Protein AF-0000000075589095 (afdb_homodimer)

Structure (mmCIF, N/CA/C/O backbone):
data_AF-0000000075589095-model_v1
#
loop_
_entity.id
_entity.type
_entity.pdbx_description
1 polymer 'Cell division protein ZapA'
#
loop_
_atom_site.group_PDB
_atom_site.id
_atom_site.type_symbol
_atom_site.label_atom_id
_atom_site.label_alt_id
_atom_site.label_comp_id
_atom_site.label_asym_id
_atom_site.label_entity_id
_atom_site.label_seq_id
_atom_site.pdbx_PDB_ins_code
_atom_site.Cartn_x
_atom_site.Cartn_y
_atom_site.Cartn_z
_atom_site.occupancy
_atom_site.B_iso_or_equiv
_atom_site.auth_seq_id
_atom_site.auth_comp_id
_atom_site.auth_asym_id
_atom_site.auth_atom_id
_atom_site.pdbx_PDB_model_num
ATOM 1 N N . MET A 1 1 ? 7 35.969 20.297 1 37.47 1 MET A N 1
ATOM 2 C CA . MET A 1 1 ? 5.742 35.344 20.719 1 37.47 1 MET A CA 1
ATOM 3 C C . MET A 1 1 ? 5.266 34.344 19.672 1 37.47 1 MET A C 1
ATOM 5 O O . MET A 1 1 ? 4.648 33.344 20.031 1 37.47 1 MET A O 1
ATOM 9 N N . ALA A 1 2 ? 4.848 34.719 18.188 1 44.47 2 ALA A N 1
ATOM 10 C CA . ALA A 1 2 ? 3.93 34.688 17.047 1 44.47 2 ALA A CA 1
ATOM 11 C C . ALA A 1 2 ? 4.176 33.469 16.172 1 44.47 2 ALA A C 1
ATOM 13 O O . ALA A 1 2 ? 3.227 32.812 15.734 1 44.47 2 ALA A O 1
ATOM 14 N N . GLU A 1 3 ? 5.098 33.406 15.125 1 43.69 3 GLU A N 1
ATOM 15 C CA . GLU A 1 3 ? 5.453 32.75 13.859 1 43.69 3 GLU A CA 1
ATOM 16 C C . GLU A 1 3 ? 5.801 31.281 14.062 1 43.69 3 GLU A C 1
ATOM 18 O O . GLU A 1 3 ? 6.98 30.922 14.125 1 43.69 3 GLU A O 1
ATOM 23 N N . GLU A 1 4 ? 5.66 30.672 15.086 1 49.88 4 GLU A N 1
ATOM 24 C CA . GLU A 1 4 ? 5.93 29.281 15.438 1 49.88 4 GLU A CA 1
ATOM 25 C C . GLU A 1 4 ? 5.68 28.359 14.258 1 49.88 4 GLU A C 1
ATOM 27 O O . GLU A 1 4 ? 4.531 28.141 13.859 1 49.88 4 GLU A O 1
ATOM 32 N N . LYS A 1 5 ? 6.301 28.406 13.07 1 54.97 5 LYS A N 1
ATOM 33 C CA . LYS A 1 5 ? 6.34 27.781 11.75 1 54.97 5 LYS A CA 1
ATOM 34 C C . LYS A 1 5 ? 5.785 26.375 11.797 1 54.97 5 LYS A C 1
ATOM 36 O O . LYS A 1 5 ? 6.367 25.484 12.43 1 54.97 5 LYS A O 1
ATOM 41 N N . ASN A 1 6 ? 4.469 26.141 11.82 1 72.56 6 ASN A N 1
ATOM 42 C CA . ASN A 1 6 ? 3.658 24.938 11.969 1 72.56 6 ASN A CA 1
ATOM 43 C C . ASN A 1 6 ? 4.23 23.781 11.172 1 72.56 6 ASN A C 1
ATOM 45 O O . ASN A 1 6 ? 4.34 23.859 9.945 1 72.56 6 ASN A O 1
ATOM 49 N N . LYS A 1 7 ? 4.977 22.984 11.844 1 88.62 7 LYS A N 1
ATOM 50 C CA . LYS A 1 7 ? 5.711 21.859 11.273 1 88.62 7 LYS A CA 1
ATOM 51 C C . LYS A 1 7 ? 4.77 20.906 10.555 1 88.62 7 LYS A C 1
ATOM 53 O O . LYS A 1 7 ? 5.199 20.125 9.695 1 88.62 7 LYS A O 1
ATOM 58 N N . THR A 1 8 ? 3.369 21.234 10.766 1 90.75 8 THR A N 1
ATOM 59 C CA . THR A 1 8 ? 2.412 20.328 10.125 1 90.75 8 THR A CA 1
ATOM 60 C C . THR A 1 8 ? 1.486 21.109 9.188 1 90.75 8 THR A C 1
ATOM 62 O O . THR A 1 8 ? 1.354 22.328 9.312 1 90.75 8 THR A O 1
ATOM 65 N N . LEU A 1 9 ? 1.048 20.547 8.164 1 93.88 9 LEU A N 1
ATOM 66 C CA . LEU A 1 9 ? 0.061 21.094 7.23 1 93.88 9 LEU A CA 1
ATOM 67 C C . LEU A 1 9 ? -1.049 20.078 6.973 1 93.88 9 LEU A C 1
ATOM 69 O O . LEU A 1 9 ? -0.8 18.859 6.953 1 93.88 9 LEU A O 1
ATOM 73 N N . ARG A 1 10 ? -2.277 20.625 6.812 1 95 10 ARG A N 1
ATOM 74 C CA . ARG A 1 10 ? -3.418 19.797 6.43 1 95 10 ARG A CA 1
ATOM 75 C C . ARG A 1 10 ? -3.557 19.734 4.914 1 95 10 ARG A C 1
ATOM 77 O O . ARG A 1 10 ? -3.604 20.766 4.238 1 95 10 ARG A O 1
ATOM 84 N N . ILE A 1 11 ? -3.51 18.531 4.406 1 96.25 11 ILE A N 1
ATOM 85 C CA . ILE A 1 11 ? -3.662 18.344 2.969 1 96.25 11 ILE A CA 1
ATOM 86 C C . ILE A 1 11 ? -4.793 17.359 2.693 1 96.25 11 ILE A C 1
ATOM 88 O O . ILE A 1 11 ? -5.223 16.625 3.594 1 96.25 11 ILE A O 1
ATOM 92 N N . THR A 1 12 ? -5.359 17.438 1.467 1 97.38 12 THR A N 1
ATOM 93 C CA . THR A 1 12 ? -6.289 16.438 0.957 1 97.38 12 THR A CA 1
ATOM 94 C C . THR A 1 12 ? -5.648 15.625 -0.163 1 97.38 12 THR A C 1
ATOM 96 O O . THR A 1 12 ? -5.258 16.172 -1.193 1 97.38 12 THR A O 1
ATOM 99 N N . LEU A 1 13 ? -5.551 14.289 0.078 1 97.62 13 LEU A N 1
ATOM 100 C CA . LEU A 1 13 ? -4.98 13.406 -0.94 1 97.62 13 LEU A CA 1
ATOM 101 C C . LEU A 1 13 ? -6.07 12.836 -1.837 1 97.62 13 LEU A C 1
ATOM 103 O O . LEU A 1 13 ? -7.098 12.367 -1.347 1 97.62 13 LEU A O 1
ATOM 107 N N . HIS A 1 14 ? -5.836 12.977 -3.15 1 96.75 14 HIS A N 1
ATOM 108 C CA . HIS A 1 14 ? -6.691 12.297 -4.109 1 96.75 14 HIS A CA 1
ATOM 109 C C . HIS A 1 14 ? -6.129 10.922 -4.477 1 96.75 14 HIS A C 1
ATOM 111 O O . HIS A 1 14 ? -5.094 10.828 -5.141 1 96.75 14 HIS A O 1
ATOM 117 N N . VAL A 1 15 ? -6.762 9.945 -3.984 1 97.19 15 VAL A N 1
ATOM 118 C CA . VAL A 1 15 ? -6.324 8.578 -4.238 1 97.19 15 VAL A CA 1
ATOM 119 C C . VAL A 1 15 ? -7.391 7.836 -5.035 1 97.19 15 VAL A C 1
ATOM 121 O O . VAL A 1 15 ? -8.367 7.336 -4.469 1 97.19 15 VAL A O 1
ATOM 124 N N . TYR A 1 16 ? -6.996 7.59 -6.375 1 94.88 16 TYR A N 1
ATOM 125 C CA . TYR A 1 16 ? -7.941 6.969 -7.297 1 94.88 16 TYR A CA 1
ATOM 126 C C . TYR A 1 16 ? -9.258 7.734 -7.32 1 94.88 16 TYR A C 1
ATOM 128 O O . TYR A 1 16 ? -9.312 8.875 -7.785 1 94.88 16 TYR A O 1
ATOM 136 N N . ASP A 1 17 ? -10.312 7.184 -6.695 1 93.5 17 ASP A N 1
ATOM 137 C CA . ASP A 1 17 ? -11.609 7.859 -6.734 1 93.5 17 ASP A CA 1
ATOM 138 C C . ASP A 1 17 ? -12.008 8.359 -5.348 1 93.5 17 ASP A C 1
ATOM 140 O O . ASP A 1 17 ? -13.18 8.625 -5.09 1 93.5 17 ASP A O 1
ATOM 144 N N . ASN A 1 18 ? -10.945 8.539 -4.465 1 94.31 18 ASN A N 1
ATOM 145 C CA . ASN A 1 18 ? -11.203 8.945 -3.088 1 94.31 18 ASN A CA 1
ATOM 146 C C . ASN A 1 18 ? -10.375 10.164 -2.703 1 94.31 18 ASN A C 1
ATOM 148 O O . ASN A 1 18 ? -9.305 10.398 -3.264 1 94.31 18 ASN A O 1
ATOM 152 N N . GLU A 1 19 ? -11.047 10.953 -1.847 1 95.75 19 GLU A N 1
ATOM 153 C CA . GLU A 1 19 ? -10.352 12.086 -1.24 1 95.75 19 GLU A CA 1
ATOM 154 C C . GLU A 1 19 ? -10.164 11.875 0.26 1 95.75 19 GLU A C 1
ATOM 156 O O . GLU A 1 19 ? -11.133 11.609 0.981 1 95.75 19 GLU A O 1
ATOM 161 N N . ILE A 1 20 ? -8.953 12.039 0.73 1 93.88 20 ILE A N 1
ATOM 162 C CA . ILE A 1 20 ? -8.609 11.727 2.113 1 93.88 20 ILE A CA 1
ATOM 163 C C . ILE A 1 20 ? -7.867 12.898 2.74 1 93.88 20 ILE A C 1
ATOM 165 O O . ILE A 1 20 ? -6.711 13.164 2.404 1 93.88 20 ILE A O 1
ATOM 169 N N . PRO A 1 21 ? -8.492 13.633 3.656 1 94.19 21 PRO A N 1
ATOM 170 C CA . PRO A 1 21 ? -7.789 14.695 4.375 1 94.19 21 PRO A CA 1
ATOM 171 C C . PRO A 1 21 ? -6.824 14.156 5.426 1 94.19 21 PRO A C 1
ATOM 173 O O . PRO A 1 21 ? -7.156 13.219 6.152 1 94.19 21 PRO A O 1
ATOM 176 N N . LEU A 1 22 ? -5.582 14.711 5.426 1 91.31 22 LEU A N 1
ATOM 177 C CA . LEU A 1 22 ? -4.625 14.281 6.441 1 91.31 22 LEU A CA 1
ATOM 178 C C . LEU A 1 22 ? -3.699 15.43 6.836 1 91.31 22 LEU A C 1
ATOM 180 O O . LEU A 1 22 ? -3.5 16.375 6.059 1 91.31 22 LEU A O 1
ATOM 184 N N . THR A 1 23 ? -3.32 15.406 8.086 1 93.56 23 THR A N 1
ATOM 185 C CA . THR A 1 23 ? -2.312 16.328 8.586 1 93.56 23 THR A CA 1
ATOM 186 C C . THR A 1 23 ? -0.92 15.711 8.508 1 93.56 23 THR A C 1
ATOM 188 O O . THR A 1 23 ? -0.707 14.594 8.984 1 93.56 23 THR A O 1
ATOM 191 N N . VAL A 1 24 ? -0.059 16.406 7.828 1 93.56 24 VAL A N 1
ATOM 192 C CA . VAL A 1 24 ? 1.282 15.859 7.656 1 93.56 24 VAL A CA 1
ATOM 193 C C . VAL A 1 24 ? 2.324 16.922 8 1 93.56 24 VAL A C 1
ATOM 195 O O . VAL A 1 24 ? 2.002 18.109 8.086 1 93.56 24 VAL A O 1
ATOM 198 N N . LEU A 1 25 ? 3.607 16.438 8.234 1 92.19 25 LEU A N 1
ATOM 199 C CA . LEU A 1 25 ? 4.719 17.375 8.305 1 92.19 25 LEU A CA 1
ATOM 200 C C . LEU A 1 25 ? 4.969 18.031 6.949 1 92.19 25 LEU A C 1
ATOM 202 O O . LEU A 1 25 ? 4.914 17.359 5.918 1 92.19 25 LEU A O 1
ATOM 206 N N . ARG A 1 26 ? 5.293 19.203 6.949 1 93.5 26 ARG A N 1
ATOM 207 C CA . ARG A 1 26 ? 5.527 19.953 5.723 1 93.5 26 ARG A CA 1
ATOM 208 C C . ARG A 1 26 ? 6.621 19.312 4.879 1 93.5 26 ARG A C 1
ATOM 210 O O . ARG A 1 26 ? 6.523 19.281 3.65 1 93.5 26 ARG A O 1
ATOM 217 N N . GLU A 1 27 ? 7.648 18.828 5.527 1 92.31 27 GLU A N 1
ATOM 218 C CA . GLU A 1 27 ? 8.797 18.25 4.832 1 92.31 27 GLU A CA 1
ATOM 219 C C . GLU A 1 27 ? 8.438 16.938 4.164 1 92.31 27 GLU A C 1
ATOM 221 O O . GLU A 1 27 ? 9.125 16.484 3.24 1 92.31 27 GLU A O 1
ATOM 226 N N . ASP A 1 28 ? 7.215 16.391 4.551 1 94.19 28 ASP A N 1
ATOM 227 C CA . ASP A 1 28 ? 6.824 15.078 4.031 1 94.19 28 ASP A CA 1
ATOM 228 C C . ASP A 1 28 ? 5.734 15.219 2.969 1 94.19 28 ASP A C 1
ATOM 230 O O . ASP A 1 28 ? 5.344 14.227 2.344 1 94.19 28 ASP A O 1
ATOM 234 N N . GLU A 1 29 ? 5.246 16.375 2.734 1 95.75 29 GLU A N 1
ATOM 235 C CA . GLU A 1 29 ? 4.109 16.594 1.845 1 95.75 29 GLU A CA 1
ATOM 236 C C . GLU A 1 29 ? 4.367 15.992 0.464 1 95.75 29 GLU A C 1
ATOM 238 O O . GLU A 1 29 ? 3.502 15.32 -0.102 1 95.75 29 GLU A O 1
ATOM 243 N N . ALA A 1 30 ? 5.578 16.25 -0.056 1 96 30 ALA A N 1
ATOM 244 C CA . ALA A 1 30 ? 5.902 15.773 -1.397 1 96 30 ALA A CA 1
ATOM 245 C C . ALA A 1 30 ? 5.82 14.25 -1.472 1 96 30 ALA A C 1
ATOM 247 O O . ALA A 1 30 ? 5.348 13.695 -2.467 1 96 30 ALA A O 1
ATOM 248 N N . LEU A 1 31 ? 6.25 13.602 -0.437 1 95.94 31 LEU A N 1
ATOM 249 C CA . LEU A 1 31 ? 6.242 12.148 -0.401 1 95.94 31 LEU A CA 1
ATOM 250 C C . LEU A 1 31 ? 4.812 11.617 -0.331 1 95.94 31 LEU A C 1
ATOM 252 O O . LEU A 1 31 ? 4.492 10.602 -0.958 1 95.94 31 LEU A O 1
ATOM 256 N N . TYR A 1 32 ? 3.949 12.281 0.349 1 96.62 32 TYR A N 1
ATOM 257 C CA . TYR A 1 32 ? 2.551 11.867 0.43 1 96.62 32 TYR A CA 1
ATOM 258 C C . TYR A 1 32 ? 1.848 12.062 -0.908 1 96.62 32 TYR A C 1
ATOM 260 O O . TYR A 1 32 ? 0.99 11.266 -1.288 1 96.62 32 TYR A O 1
ATOM 268 N N . ARG A 1 33 ? 2.174 13.109 -1.604 1 97.81 33 ARG A N 1
ATOM 269 C CA . ARG A 1 33 ? 1.582 13.344 -2.918 1 97.81 33 ARG A CA 1
ATOM 270 C C . ARG A 1 33 ? 2.066 12.32 -3.932 1 97.81 33 ARG A C 1
ATOM 272 O O . ARG A 1 33 ? 1.3 11.875 -4.789 1 97.81 33 ARG A O 1
ATOM 279 N N . GLU A 1 34 ? 3.338 11.984 -3.797 1 96.69 34 GLU A N 1
ATOM 280 C CA . GLU A 1 34 ? 3.859 10.898 -4.625 1 96.69 34 GLU A CA 1
ATOM 281 C C . GLU A 1 34 ? 3.172 9.578 -4.301 1 96.69 34 GLU A C 1
ATOM 283 O O . GLU A 1 34 ? 2.863 8.797 -5.199 1 96.69 34 GLU A O 1
ATOM 288 N N . ALA A 1 35 ? 2.977 9.367 -3.016 1 97.06 35 ALA A N 1
ATOM 289 C CA . ALA A 1 35 ? 2.262 8.172 -2.57 1 97.06 35 ALA A CA 1
ATOM 290 C C . ALA A 1 35 ? 0.874 8.094 -3.201 1 97.06 35 ALA A C 1
ATOM 292 O O . ALA A 1 35 ? 0.487 7.055 -3.742 1 97.06 35 ALA A O 1
ATOM 293 N N . ALA A 1 36 ? 0.13 9.211 -3.168 1 97.81 36 ALA A N 1
ATOM 294 C CA . ALA A 1 36 ? -1.209 9.258 -3.75 1 97.81 36 ALA A CA 1
ATOM 295 C C . ALA A 1 36 ? -1.173 8.945 -5.242 1 97.81 36 ALA A C 1
ATOM 297 O O . ALA A 1 36 ? -2.039 8.227 -5.75 1 97.81 36 ALA A O 1
ATOM 298 N N . LYS A 1 37 ? -0.178 9.469 -5.887 1 97.38 37 LYS A N 1
ATOM 299 C CA . LYS A 1 37 ? -0.011 9.211 -7.316 1 97.38 37 LYS A CA 1
ATOM 300 C C . LYS A 1 37 ? 0.252 7.73 -7.582 1 97.38 37 LYS A C 1
ATOM 302 O O . LYS A 1 37 ? -0.355 7.137 -8.477 1 97.38 37 LYS A O 1
ATOM 307 N N . VAL A 1 38 ? 1.183 7.121 -6.84 1 97.06 38 VAL A N 1
ATOM 308 C CA . VAL A 1 38 ? 1.541 5.719 -7.008 1 97.06 38 VAL A CA 1
ATOM 309 C C . VAL A 1 38 ? 0.307 4.84 -6.805 1 97.06 38 VAL A C 1
ATOM 311 O O . VAL A 1 38 ? 0.068 3.908 -7.57 1 97.06 38 VAL A O 1
ATOM 314 N N . ILE A 1 39 ? -0.473 5.125 -5.777 1 98.12 39 ILE A N 1
ATOM 315 C CA . ILE A 1 39 ? -1.679 4.355 -5.492 1 98.12 39 ILE A CA 1
ATOM 316 C C . ILE A 1 39 ? -2.648 4.465 -6.668 1 98.12 39 ILE A C 1
ATOM 318 O O . ILE A 1 39 ? -3.146 3.451 -7.164 1 98.12 39 ILE A O 1
ATOM 322 N N . THR A 1 40 ? -2.887 5.711 -7.133 1 97.81 40 THR A N 1
ATOM 323 C CA . THR A 1 40 ? -3.842 5.961 -8.203 1 97.81 40 THR A CA 1
ATOM 324 C C . THR A 1 40 ? -3.406 5.27 -9.492 1 97.81 40 THR A C 1
ATOM 326 O O . THR A 1 40 ? -4.211 4.609 -10.148 1 97.81 40 THR A O 1
ATOM 329 N N . ASP A 1 41 ? -2.125 5.391 -9.805 1 96.88 41 ASP A N 1
ATOM 330 C CA . ASP A 1 41 ? -1.599 4.746 -11 1 96.88 41 ASP A CA 1
ATOM 331 C C . ASP A 1 41 ? -1.74 3.229 -10.922 1 96.88 41 ASP A C 1
ATOM 333 O O . ASP A 1 41 ? -2.154 2.586 -11.891 1 96.88 41 ASP A O 1
ATOM 337 N N . THR A 1 42 ? -1.379 2.689 -9.781 1 96.5 42 THR A N 1
ATOM 338 C CA . THR A 1 42 ? -1.439 1.245 -9.578 1 96.5 42 THR A CA 1
ATOM 339 C C . THR A 1 42 ? -2.875 0.743 -9.688 1 96.5 42 THR A C 1
ATOM 341 O O . THR A 1 42 ? -3.143 -0.241 -10.383 1 96.5 42 THR A O 1
ATOM 344 N N . MET A 1 43 ? -3.805 1.403 -9.031 1 95.75 43 MET A N 1
ATOM 345 C CA . MET A 1 43 ? -5.211 1.007 -9.07 1 95.75 43 MET A CA 1
ATOM 346 C C . MET A 1 43 ? -5.773 1.118 -10.477 1 95.75 43 MET A C 1
ATOM 348 O O . MET A 1 43 ? -6.582 0.286 -10.898 1 95.75 43 MET A O 1
ATOM 352 N N . ASN A 1 44 ? -5.383 2.168 -11.211 1 94.12 44 ASN A N 1
ATOM 353 C CA . ASN A 1 44 ? -5.82 2.326 -12.594 1 94.12 44 ASN A CA 1
ATOM 354 C C . ASN A 1 44 ? -5.391 1.145 -13.461 1 94.12 44 ASN A C 1
ATOM 356 O O . ASN A 1 44 ? -6.164 0.659 -14.289 1 94.12 44 ASN A O 1
ATOM 360 N N . VAL A 1 45 ? -4.199 0.683 -13.266 1 91.94 45 VAL A N 1
ATOM 361 C CA . VAL A 1 45 ? -3.67 -0.447 -14.023 1 91.94 45 VAL A CA 1
ATOM 362 C C . VAL A 1 45 ? -4.52 -1.688 -13.758 1 91.94 45 VAL A C 1
ATOM 364 O O . VAL A 1 45 ? -4.949 -2.363 -14.695 1 91.94 45 VAL A O 1
ATOM 367 N N . TYR A 1 46 ? -4.77 -1.962 -12.477 1 92.56 46 TYR A N 1
ATOM 368 C CA . TYR A 1 46 ? -5.527 -3.16 -12.133 1 92.56 46 TYR A CA 1
ATOM 369 C C . TYR A 1 46 ? -6.988 -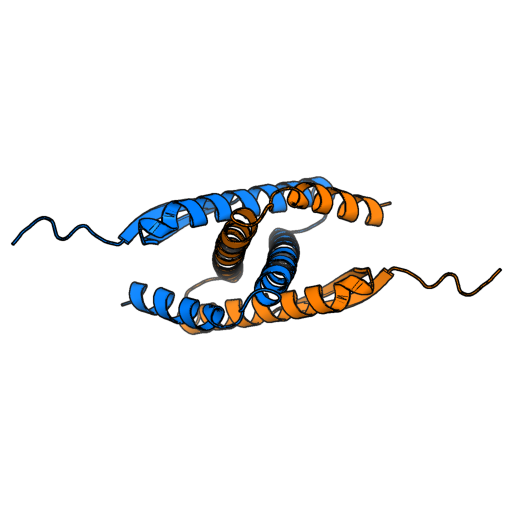3.014 -12.531 1 92.56 46 TYR A C 1
ATOM 371 O O . TYR A 1 46 ? -7.637 -3.99 -12.922 1 92.56 46 TYR A O 1
ATOM 379 N N . ALA A 1 47 ? -7.543 -1.803 -12.391 1 92.56 47 ALA A N 1
ATOM 380 C CA . ALA A 1 47 ? -8.922 -1.563 -12.812 1 92.56 47 ALA A CA 1
ATOM 381 C C . ALA A 1 47 ? -9.086 -1.825 -14.305 1 92.56 47 ALA A C 1
ATOM 383 O O . ALA A 1 47 ? -10.109 -2.369 -14.734 1 92.56 47 ALA A O 1
ATOM 384 N N . GLU A 1 48 ? -8.141 -1.406 -15.078 1 91.88 48 GLU A N 1
ATOM 385 C CA . GLU A 1 48 ? -8.18 -1.611 -16.516 1 91.88 48 GLU A CA 1
ATOM 386 C C . GLU A 1 48 ? -7.996 -3.084 -16.875 1 91.88 48 GLU A C 1
ATOM 388 O O . GLU A 1 48 ? -8.648 -3.594 -17.781 1 91.88 48 GLU A O 1
ATOM 393 N N . LYS A 1 49 ? -7.125 -3.709 -16.156 1 89 49 LYS A N 1
ATOM 394 C CA . LYS A 1 49 ? -6.809 -5.109 -16.422 1 89 49 LYS A CA 1
ATOM 395 C C . LYS A 1 49 ? -7.992 -6.016 -16.109 1 89 49 LYS A C 1
ATOM 397 O O . LYS A 1 49 ? -8.227 -7.004 -16.812 1 89 49 LYS A O 1
ATOM 402 N N . TYR A 1 50 ? -8.695 -5.656 -15.062 1 90.38 50 TYR A N 1
ATOM 403 C CA . TYR A 1 50 ? -9.758 -6.539 -14.594 1 90.38 50 TYR A CA 1
ATOM 404 C C . TYR A 1 50 ? -11.133 -5.973 -14.93 1 90.38 50 TYR A C 1
ATOM 406 O O . TYR A 1 50 ? -12.156 -6.535 -14.539 1 90.38 50 TYR A O 1
ATOM 414 N N . ARG A 1 51 ? -11.289 -4.953 -15.727 1 82.12 51 ARG A N 1
ATOM 415 C CA . ARG A 1 51 ? -12.43 -4.242 -16.297 1 82.12 51 ARG A CA 1
ATOM 416 C C . ARG A 1 51 ? -13.742 -4.715 -15.688 1 82.12 51 ARG A C 1
ATOM 418 O O . ARG A 1 51 ? -14.609 -5.246 -16.375 1 82.12 51 ARG A O 1
ATOM 425 N N . GLY A 1 52 ? -13.891 -4.539 -14.445 1 79.06 52 GLY A N 1
ATOM 426 C CA . GLY A 1 52 ? -15.18 -4.836 -13.852 1 79.06 52 GLY A CA 1
ATOM 427 C C . GLY A 1 52 ? -15.273 -6.25 -13.305 1 79.06 52 GLY A C 1
ATOM 428 O O . GLY A 1 52 ? -16.328 -6.668 -12.828 1 79.06 52 GLY A O 1
ATOM 429 N N . GLN A 1 53 ? -14.273 -7.02 -13.328 1 89.81 53 GLN A N 1
ATOM 430 C CA . GLN A 1 53 ? -14.266 -8.406 -12.883 1 89.81 53 GLN A CA 1
ATOM 431 C C . GLN A 1 53 ? -13.969 -8.508 -11.391 1 89.81 53 GLN A C 1
ATOM 433 O O . GLN A 1 53 ? -14.242 -9.531 -10.758 1 89.81 53 GLN A O 1
ATOM 438 N N . ILE A 1 54 ? -13.438 -7.398 -10.812 1 86.5 54 ILE A N 1
ATOM 439 C CA . ILE A 1 54 ? -13.117 -7.441 -9.391 1 86.5 54 ILE A CA 1
ATOM 440 C C . ILE A 1 54 ? -13.766 -6.258 -8.672 1 86.5 54 ILE A C 1
ATOM 442 O O . ILE A 1 54 ? -13.977 -5.203 -9.273 1 86.5 54 ILE A O 1
ATOM 446 N N . GLY A 1 55 ? -14.195 -6.453 -7.395 1 90.88 55 GLY A N 1
ATOM 447 C CA . GLY A 1 55 ? -14.75 -5.406 -6.555 1 90.88 55 GLY A CA 1
ATOM 448 C C . GLY A 1 55 ? -13.703 -4.465 -6 1 90.88 55 GLY A C 1
ATOM 449 O O . GLY A 1 55 ? -12.508 -4.668 -6.211 1 90.88 55 GLY A O 1
ATOM 450 N N . ARG A 1 56 ? -14.18 -3.43 -5.344 1 91.12 56 ARG A N 1
ATOM 451 C CA . ARG A 1 56 ? -13.328 -2.367 -4.824 1 91.12 56 ARG A CA 1
ATOM 452 C C . ARG A 1 56 ? -12.336 -2.91 -3.797 1 91.12 56 ARG A C 1
ATOM 454 O O . ARG A 1 56 ? -11.156 -2.572 -3.83 1 91.12 56 ARG A O 1
ATOM 461 N N . GLU A 1 57 ? -12.82 -3.752 -2.986 1 92.19 57 GLU A N 1
ATOM 462 C CA . GLU A 1 57 ? -11.969 -4.281 -1.927 1 92.19 57 GLU A CA 1
ATOM 463 C C . GLU A 1 57 ? -10.805 -5.09 -2.504 1 92.19 57 GLU A C 1
ATOM 465 O O . GLU A 1 57 ? -9.656 -4.922 -2.084 1 92.19 57 GLU A O 1
ATOM 470 N N . ARG A 1 58 ? -11.148 -5.957 -3.512 1 91.69 58 ARG A N 1
ATOM 471 C CA . ARG A 1 58 ? -10.102 -6.754 -4.145 1 91.69 58 ARG A CA 1
ATOM 472 C C . ARG A 1 58 ? -9.102 -5.867 -4.875 1 91.69 58 ARG A C 1
ATOM 474 O O . ARG A 1 58 ? -7.898 -6.137 -4.863 1 91.69 58 ARG A O 1
ATOM 481 N N . LEU A 1 59 ? -9.609 -4.848 -5.488 1 94.38 59 LEU A N 1
ATOM 482 C CA . LEU A 1 59 ? -8.75 -3.881 -6.16 1 94.38 59 LEU A CA 1
ATOM 483 C C . LEU A 1 59 ? -7.77 -3.246 -5.176 1 94.38 59 LEU A C 1
ATOM 485 O O . LEU A 1 59 ? -6.582 -3.102 -5.477 1 94.38 59 LEU A O 1
ATOM 489 N N . LEU A 1 60 ? -8.258 -2.895 -3.979 1 96.19 60 LEU A N 1
ATOM 490 C CA . LEU A 1 60 ? -7.43 -2.293 -2.938 1 96.19 60 LEU A CA 1
ATOM 491 C C . LEU A 1 60 ? -6.352 -3.266 -2.469 1 96.19 60 LEU A C 1
ATOM 493 O O . LEU A 1 60 ? -5.191 -2.879 -2.301 1 96.19 60 LEU A O 1
ATOM 497 N N . TYR A 1 61 ? -6.695 -4.547 -2.365 1 96 61 TYR A N 1
ATOM 498 C CA . TYR A 1 61 ? -5.73 -5.543 -1.919 1 96 61 TYR A CA 1
ATOM 499 C C . TYR A 1 61 ? -4.648 -5.766 -2.971 1 96 61 TYR A C 1
ATOM 501 O O . TYR A 1 61 ? -3.48 -5.965 -2.635 1 96 61 TYR A O 1
ATOM 509 N N . MET A 1 62 ? -5.066 -5.793 -4.23 1 95.12 62 MET A N 1
ATOM 510 C CA . MET A 1 62 ? -4.09 -5.98 -5.297 1 95.12 62 MET A CA 1
ATOM 511 C C . MET A 1 62 ? -3.1 -4.82 -5.336 1 95.12 62 MET A C 1
ATOM 513 O O . MET A 1 62 ? -1.894 -5.031 -5.484 1 95.12 62 MET A O 1
ATOM 517 N N . ALA A 1 63 ? -3.621 -3.604 -5.188 1 97.06 63 ALA A N 1
ATOM 518 C CA . ALA A 1 63 ? -2.75 -2.434 -5.137 1 97.06 63 ALA A CA 1
ATOM 519 C C . ALA A 1 63 ? -1.821 -2.492 -3.928 1 97.06 63 ALA A C 1
ATOM 521 O O . ALA A 1 63 ? -0.625 -2.217 -4.043 1 97.06 63 ALA A O 1
ATOM 522 N N . LEU A 1 64 ? -2.416 -2.855 -2.738 1 98.25 64 LEU A N 1
ATOM 523 C CA . LEU A 1 64 ? -1.636 -2.99 -1.514 1 98.25 64 LEU A CA 1
ATOM 524 C C . LEU A 1 64 ? -0.486 -3.973 -1.707 1 98.25 64 LEU A C 1
ATOM 526 O O . LEU A 1 64 ? 0.663 -3.662 -1.385 1 98.25 64 LEU A O 1
ATOM 530 N N . ILE A 1 65 ? -0.759 -5.109 -2.312 1 97.44 65 ILE A N 1
ATOM 531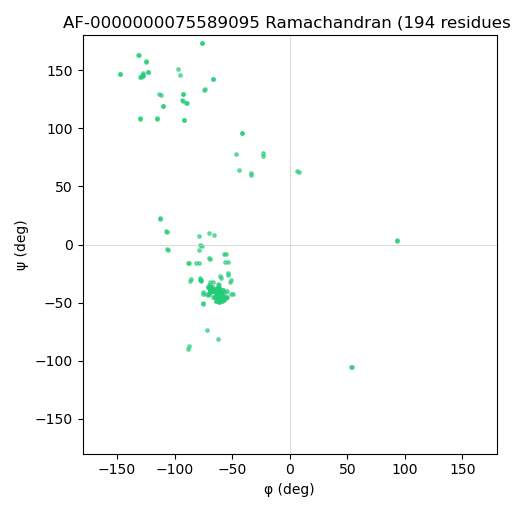 C CA . ILE A 1 65 ? 0.239 -6.16 -2.494 1 97.44 65 ILE A CA 1
ATOM 532 C C . ILE A 1 65 ? 1.337 -5.672 -3.436 1 97.44 65 ILE A C 1
ATOM 534 O O . ILE A 1 65 ? 2.525 -5.824 -3.148 1 97.44 65 ILE A O 1
ATOM 538 N N . ASN A 1 66 ? 0.931 -5.078 -4.465 1 97.25 66 ASN A N 1
ATOM 539 C CA . ASN A 1 66 ? 1.901 -4.598 -5.441 1 97.25 66 ASN A CA 1
ATOM 540 C C . ASN A 1 66 ? 2.812 -3.527 -4.848 1 97.25 66 ASN A C 1
ATOM 542 O O . ASN A 1 66 ? 4.035 -3.594 -4.996 1 97.25 66 ASN A O 1
ATOM 546 N N . ILE A 1 67 ? 2.248 -2.574 -4.152 1 97.94 67 ILE A N 1
ATOM 547 C CA . ILE A 1 67 ? 3.018 -1.461 -3.607 1 97.94 67 ILE A CA 1
ATOM 548 C C . ILE A 1 67 ? 3.912 -1.959 -2.475 1 97.94 67 ILE A C 1
ATOM 550 O O . ILE A 1 67 ? 5.07 -1.551 -2.365 1 97.94 67 ILE A O 1
ATOM 554 N N . ALA A 1 68 ? 3.396 -2.807 -1.63 1 97.94 68 ALA A N 1
ATOM 555 C CA . ALA A 1 68 ? 4.195 -3.383 -0.552 1 97.94 68 ALA A CA 1
ATOM 556 C C . ALA A 1 68 ? 5.344 -4.219 -1.107 1 97.94 68 ALA A C 1
ATOM 558 O O . ALA A 1 68 ? 6.438 -4.238 -0.535 1 97.94 68 ALA A O 1
ATOM 559 N N . PHE A 1 69 ? 5.105 -4.949 -2.215 1 97.31 69 PHE A N 1
ATOM 560 C CA . PHE A 1 69 ? 6.156 -5.703 -2.889 1 97.31 69 PHE A CA 1
ATOM 561 C C . PHE A 1 69 ? 7.27 -4.773 -3.355 1 97.31 69 PHE A C 1
ATOM 563 O O . PHE A 1 69 ? 8.453 -5.047 -3.129 1 97.31 69 PHE A O 1
ATOM 570 N N . GLN A 1 70 ? 6.895 -3.695 -3.953 1 95.75 70 GLN A N 1
ATOM 571 C CA . GLN A 1 70 ? 7.871 -2.717 -4.422 1 95.75 70 GLN A CA 1
ATOM 572 C C . GLN A 1 70 ? 8.641 -2.102 -3.258 1 95.75 70 GLN A C 1
ATOM 574 O O . GLN A 1 70 ? 9.844 -1.867 -3.357 1 95.75 70 GLN A O 1
ATOM 579 N N . TYR A 1 71 ? 7.906 -1.812 -2.186 1 95.81 71 TYR A N 1
ATOM 580 C CA . TYR A 1 71 ? 8.555 -1.297 -0.985 1 95.81 71 TYR A CA 1
ATOM 581 C C . TYR A 1 71 ? 9.594 -2.281 -0.463 1 95.81 71 TYR A C 1
ATOM 583 O O . TYR A 1 71 ? 10.727 -1.896 -0.167 1 95.81 71 TYR A O 1
ATOM 591 N N . ALA A 1 72 ? 9.227 -3.564 -0.339 1 93.75 72 ALA A N 1
ATOM 592 C CA . ALA A 1 72 ? 10.133 -4.598 0.148 1 93.75 72 ALA A CA 1
ATOM 593 C C . ALA A 1 72 ? 11.375 -4.703 -0.74 1 93.75 72 ALA A C 1
ATOM 595 O O . ALA A 1 72 ? 12.492 -4.855 -0.243 1 93.75 72 ALA A O 1
ATOM 596 N N . ARG A 1 73 ? 11.141 -4.648 -2.033 1 92.38 73 ARG A N 1
ATOM 597 C CA . ARG A 1 73 ? 12.242 -4.707 -2.996 1 92.38 73 ARG A CA 1
ATOM 598 C C . ARG A 1 73 ? 13.188 -3.529 -2.814 1 92.38 73 ARG A C 1
ATOM 600 O O . ARG A 1 73 ? 14.414 -3.707 -2.789 1 92.38 73 ARG A O 1
ATOM 607 N N . GLU A 1 74 ? 12.641 -2.281 -2.658 1 91.19 74 GLU A N 1
ATOM 608 C CA . GLU A 1 74 ? 13.445 -1.078 -2.486 1 91.19 74 GLU A CA 1
ATOM 609 C C . GLU A 1 74 ? 14.195 -1.101 -1.155 1 91.19 74 GLU A C 1
ATOM 611 O O . GLU A 1 74 ? 15.336 -0.638 -1.069 1 91.19 74 GLU A O 1
ATOM 616 N N . ALA A 1 75 ? 13.5 -1.575 -0.121 1 87.88 75 ALA A N 1
ATOM 617 C CA . ALA A 1 75 ? 14.102 -1.649 1.21 1 87.88 75 ALA A CA 1
ATOM 618 C C . ALA A 1 75 ? 15.297 -2.598 1.223 1 87.88 75 ALA A C 1
ATOM 620 O O . ALA A 1 75 ? 16.297 -2.328 1.881 1 87.88 75 ALA A O 1
ATOM 621 N N . ARG A 1 76 ? 15.227 -3.662 0.526 1 85.75 76 ARG A N 1
ATOM 622 C CA . ARG A 1 76 ? 16.312 -4.625 0.431 1 85.75 76 ARG A CA 1
ATOM 623 C C . ARG A 1 76 ? 17.5 -4.031 -0.319 1 85.75 76 ARG A C 1
ATOM 625 O O . ARG A 1 76 ? 18.656 -4.312 0.014 1 85.75 76 ARG A O 1
ATOM 632 N N . ARG A 1 77 ? 17.266 -3.33 -1.294 1 82.69 77 ARG A N 1
ATOM 633 C CA . ARG A 1 77 ? 18.312 -2.674 -2.062 1 82.69 77 ARG A CA 1
ATOM 634 C C . ARG A 1 77 ? 19.078 -1.671 -1.201 1 82.69 77 ARG A C 1
ATOM 636 O O . ARG A 1 77 ? 20.281 -1.493 -1.367 1 82.69 77 ARG A O 1
ATOM 643 N N . ASN A 1 78 ? 18.281 -1.014 -0.319 1 76.12 78 ASN A N 1
ATOM 644 C CA . ASN A 1 78 ? 18.906 -0.04 0.577 1 76.12 78 ASN A CA 1
ATOM 645 C C . ASN A 1 78 ? 19.672 -0.724 1.701 1 76.12 78 ASN A C 1
ATOM 647 O O . ASN A 1 78 ? 20.641 -0.165 2.225 1 76.12 78 ASN A O 1
ATOM 651 N N . ASP A 1 79 ? 18.969 -1.738 2.48 1 62.97 79 ASP A N 1
ATOM 652 C CA . ASP A 1 79 ? 19.672 -2.486 3.516 1 62.97 79 ASP A CA 1
ATOM 653 C C . ASP A 1 79 ? 20.984 -3.051 2.984 1 62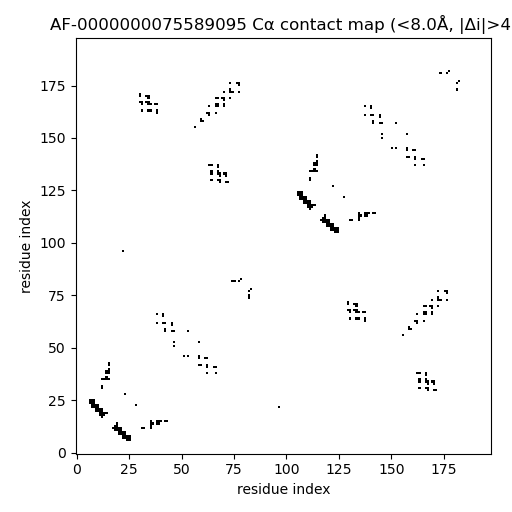.97 79 ASP A C 1
ATOM 655 O O . ASP A 1 79 ? 21.922 -3.301 3.754 1 62.97 79 ASP A O 1
ATOM 659 N N . THR A 1 80 ? 20.906 -3.537 1.852 1 53.88 80 THR A N 1
ATOM 660 C CA . THR A 1 80 ? 22.25 -3.854 1.387 1 53.88 80 THR A CA 1
ATOM 661 C C . THR A 1 80 ? 23.156 -2.629 1.479 1 53.88 80 THR A C 1
ATOM 663 O O . THR A 1 80 ? 24.375 -2.742 1.36 1 53.88 80 THR A O 1
ATOM 666 N N . GLU A 1 81 ? 22.469 -1.444 1.651 1 46.88 81 GLU A N 1
ATOM 667 C CA . GLU A 1 81 ? 23.156 -0.334 2.314 1 46.88 81 GLU A CA 1
ATOM 668 C C . GLU A 1 81 ? 22.797 -0.281 3.799 1 46.88 81 GLU A C 1
ATOM 670 O O . GLU A 1 81 ? 21.75 -0.785 4.215 1 46.88 81 GLU A O 1
ATOM 675 N N . PRO A 1 82 ? 23.5 0.188 4.992 1 38.38 82 PRO A N 1
ATOM 676 C CA . PRO A 1 82 ? 23.203 0.069 6.422 1 38.38 82 PRO A CA 1
ATOM 677 C C . PRO A 1 82 ? 21.75 0.412 6.75 1 38.38 82 PRO A C 1
ATOM 679 O O . PRO A 1 82 ? 21.328 1.549 6.543 1 38.38 82 PRO A O 1
ATOM 682 N N . PHE A 1 83 ? 20.734 -0.333 6.574 1 38.25 83 PHE A N 1
ATOM 683 C CA . PHE A 1 83 ? 19.281 -0.461 6.398 1 38.25 83 PHE A CA 1
ATOM 684 C C . PHE A 1 83 ? 18.547 0.039 7.629 1 38.25 83 PHE A C 1
ATOM 686 O O . PHE A 1 83 ? 17.531 0.74 7.512 1 38.25 83 PHE A O 1
ATOM 693 N N . HIS A 1 84 ? 18.391 -0.784 8.789 1 39.28 84 HIS A N 1
ATOM 694 C CA . HIS A 1 84 ? 17.234 -1.4 9.43 1 39.28 84 HIS A CA 1
ATOM 695 C C . HIS A 1 84 ? 16.453 -0.383 10.258 1 39.28 84 HIS A C 1
ATOM 697 O O . HIS A 1 84 ? 15.461 -0.73 10.906 1 39.28 84 HIS A O 1
ATOM 703 N N . GLU A 1 85 ? 16.734 0.746 10.469 1 34.31 85 GLU A N 1
ATOM 704 C CA . GLU A 1 85 ? 16.172 1.36 11.672 1 34.31 85 GLU A CA 1
ATOM 705 C C . GLU A 1 85 ? 14.742 1.819 11.438 1 34.31 85 GLU A C 1
ATOM 707 O O . GLU A 1 85 ? 14.086 2.312 12.359 1 34.31 85 GLU A O 1
ATOM 712 N N . ILE A 1 86 ? 14.211 1.962 10.242 1 32.84 86 ILE A N 1
ATOM 713 C CA . ILE A 1 86 ? 13.188 2.996 10.094 1 32.84 86 ILE A CA 1
ATOM 714 C C . ILE A 1 86 ? 11.82 2.43 10.469 1 32.84 86 ILE A C 1
ATOM 716 O O . ILE A 1 86 ? 10.875 3.184 10.703 1 32.84 86 ILE A O 1
ATOM 720 N N . LEU A 1 87 ? 11.453 1.243 10.312 1 37.25 87 LEU A N 1
ATOM 721 C CA . LEU A 1 87 ? 10.047 0.964 10.578 1 37.25 87 LEU A CA 1
ATOM 722 C C . LEU A 1 87 ? 9.648 1.454 11.969 1 37.25 87 LEU A C 1
ATOM 724 O O . LEU A 1 87 ? 8.477 1.717 12.227 1 37.25 87 LEU A O 1
ATOM 728 N N . ARG A 1 88 ? 10.594 1.52 12.805 1 35 88 ARG A N 1
ATOM 729 C CA . ARG A 1 88 ? 10.289 1.927 14.172 1 35 88 ARG A CA 1
ATOM 730 C C . ARG A 1 88 ? 9.719 3.342 14.211 1 35 88 ARG A C 1
ATOM 732 O O . ARG A 1 88 ? 8.836 3.645 15.008 1 35 88 ARG A O 1
ATOM 739 N N . LYS A 1 89 ? 10.227 4.129 13.328 1 36 89 LYS A N 1
ATOM 740 C CA . LYS A 1 89 ? 9.844 5.523 13.508 1 36 89 LYS A CA 1
ATOM 741 C C . LYS A 1 89 ? 8.414 5.766 13.023 1 36 89 LYS A C 1
ATOM 743 O O . LYS A 1 89 ? 7.785 6.758 13.398 1 36 89 LYS A O 1
ATOM 748 N N . LEU A 1 90 ? 8.031 5.074 12.102 1 38.69 90 LEU A N 1
ATOM 749 C CA . LEU A 1 90 ? 6.723 5.387 11.539 1 38.69 90 LEU A CA 1
ATOM 750 C C . LEU A 1 90 ? 5.648 5.352 12.625 1 38.69 90 LEU A C 1
ATOM 752 O O . LEU A 1 90 ? 4.781 6.227 12.672 1 38.69 90 LEU A O 1
ATOM 756 N N . THR A 1 91 ? 5.723 4.371 13.523 1 39.75 91 THR A N 1
ATOM 757 C CA . THR A 1 91 ? 4.758 4.297 14.617 1 39.75 91 THR A CA 1
ATOM 758 C C . THR A 1 91 ? 4.809 5.555 15.477 1 39.75 91 THR A C 1
ATOM 760 O O . THR A 1 91 ? 3.791 5.984 16.016 1 39.75 91 THR A O 1
ATOM 763 N N . SER A 1 92 ? 5.898 6.113 15.516 1 37 92 SER A N 1
ATOM 764 C CA . SER A 1 92 ? 6.02 7.258 16.422 1 37 92 SER A CA 1
ATOM 765 C C . SER A 1 92 ? 5.23 8.453 15.891 1 37 92 SER A C 1
ATOM 767 O O . SER A 1 92 ? 4.621 9.188 16.672 1 37 92 SER A O 1
ATOM 769 N N . GLU A 1 93 ? 5.344 8.664 14.664 1 35.22 93 GLU A N 1
ATOM 770 C CA . GLU A 1 93 ? 4.762 9.906 14.172 1 35.22 93 GLU A CA 1
ATOM 771 C C . GLU A 1 93 ? 3.24 9.82 14.094 1 35.22 93 GLU A C 1
ATOM 773 O O . GLU A 1 93 ? 2.541 10.797 14.352 1 35.22 93 GLU A O 1
ATOM 778 N N . VAL A 1 94 ? 2.73 8.766 13.633 1 35.72 94 VAL A N 1
ATOM 779 C CA . VAL A 1 94 ? 1.277 8.695 13.758 1 35.72 94 VAL A CA 1
ATOM 780 C C . VAL A 1 94 ? 0.866 8.977 15.203 1 35.72 94 VAL A C 1
ATOM 782 O O . VAL A 1 94 ? -0.146 9.641 15.445 1 35.72 94 VAL A O 1
ATOM 785 N N . GLU A 1 95 ? 1.666 8.602 16.047 1 36.09 95 GLU A N 1
ATOM 786 C CA . GLU A 1 95 ? 1.354 8.875 17.453 1 36.09 95 GLU A CA 1
ATOM 787 C C . GLU A 1 95 ? 1.368 10.375 17.734 1 36.09 95 GLU A C 1
ATOM 789 O O . GLU A 1 95 ? 0.551 10.875 18.516 1 36.09 95 GLU A O 1
ATOM 794 N N . ALA A 1 96 ? 2.295 11.023 17.141 1 35.47 96 ALA A N 1
ATOM 795 C CA . ALA A 1 96 ? 2.342 12.438 17.5 1 35.47 96 ALA A CA 1
ATOM 796 C C . ALA A 1 96 ? 1.126 13.18 16.953 1 35.47 96 ALA A C 1
ATOM 798 O O . ALA A 1 96 ? 0.659 14.148 17.547 1 35.47 96 ALA A O 1
ATOM 799 N N . ALA A 1 97 ? 0.648 12.781 15.875 1 34.62 97 ALA A N 1
ATOM 800 C CA . ALA A 1 97 ? -0.45 13.562 15.305 1 34.62 97 ALA A CA 1
ATOM 801 C C . ALA A 1 97 ? -1.76 13.273 16.031 1 34.62 97 ALA A C 1
ATOM 803 O O . ALA A 1 97 ? -2.693 14.078 15.992 1 34.62 97 ALA A O 1
ATOM 804 N N . LEU A 1 98 ? -1.96 12.141 16.531 1 36.34 98 LEU A N 1
ATOM 805 C CA . LEU A 1 98 ? -3.145 11.953 17.375 1 36.34 98 LEU A CA 1
ATOM 806 C C . LEU A 1 98 ? -2.939 12.562 18.75 1 36.34 98 LEU A C 1
ATOM 808 O O . LEU A 1 98 ? -3.865 12.586 19.562 1 36.34 98 LEU A O 1
ATOM 812 N N . ALA A 1 99 ? -1.791 13.086 18.906 1 37.41 99 ALA A N 1
ATOM 813 C CA . ALA A 1 99 ? -1.7 13.875 20.141 1 37.41 99 ALA A CA 1
ATOM 814 C C . ALA A 1 99 ? -2.01 15.344 19.875 1 37.41 99 ALA A C 1
ATOM 816 O O . ALA A 1 99 ? -1.753 15.852 18.781 1 37.41 99 ALA A O 1
ATOM 817 N N . MET B 1 1 ? 13.422 -33.875 -22.281 1 36.56 1 MET B N 1
ATOM 818 C CA . MET B 1 1 ? 12.008 -33.562 -22.422 1 36.56 1 MET B CA 1
ATOM 819 C C . MET B 1 1 ? 11.562 -32.625 -21.312 1 36.56 1 MET B C 1
ATOM 821 O O . MET B 1 1 ? 10.742 -31.719 -21.531 1 36.56 1 MET B O 1
ATOM 825 N N . ALA B 1 2 ? 11.508 -33 -19.797 1 43.25 2 ALA B N 1
ATOM 826 C CA . ALA B 1 2 ? 10.75 -33.094 -18.547 1 43.25 2 ALA B CA 1
ATOM 827 C C . ALA B 1 2 ? 10.852 -31.781 -17.766 1 43.25 2 ALA B C 1
ATOM 829 O O . ALA B 1 2 ? 9.852 -31.281 -17.25 1 43.25 2 ALA B O 1
ATOM 830 N N . GLU B 1 3 ? 11.852 -31.469 -16.797 1 43.47 3 GLU B N 1
ATOM 831 C CA . GLU B 1 3 ? 12.18 -30.781 -15.555 1 43.47 3 GLU B CA 1
ATOM 832 C C . GLU B 1 3 ? 12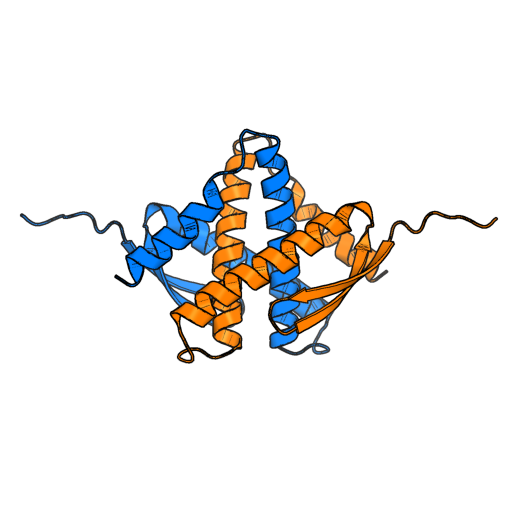.18 -29.266 -15.75 1 43.47 3 GLU B C 1
ATOM 834 O O . GLU B 1 3 ? 13.227 -28.656 -15.945 1 43.47 3 GLU B O 1
ATOM 839 N N . GLU B 1 4 ? 11.789 -28.688 -16.719 1 49 4 GLU B N 1
ATOM 840 C CA . GLU B 1 4 ? 11.688 -27.281 -17.078 1 49 4 GLU B CA 1
ATOM 841 C C . GLU B 1 4 ? 11.383 -26.422 -15.859 1 49 4 GLU B C 1
ATOM 843 O O . GLU B 1 4 ? 10.289 -26.5 -15.297 1 49 4 GLU B O 1
ATOM 848 N N . LYS B 1 5 ? 12.133 -26.266 -14.75 1 54.72 5 LYS B N 1
ATOM 849 C CA . LYS B 1 5 ? 12.203 -25.625 -13.438 1 54.72 5 LYS B CA 1
ATOM 850 C C . LYS B 1 5 ? 11.305 -24.391 -13.375 1 54.72 5 LYS B C 1
ATOM 852 O O . LYS B 1 5 ? 11.547 -23.406 -14.062 1 54.72 5 LYS B O 1
ATOM 857 N N . ASN B 1 6 ? 9.953 -24.531 -13.242 1 71.19 6 ASN B N 1
ATOM 858 C CA . ASN B 1 6 ? 8.844 -23.578 -13.273 1 71.19 6 ASN B CA 1
ATOM 859 C C . ASN B 1 6 ? 9.18 -22.297 -12.531 1 71.19 6 ASN B C 1
ATOM 861 O O . ASN B 1 6 ? 9.461 -22.328 -11.328 1 71.19 6 ASN B O 1
ATOM 865 N N . LYS B 1 7 ? 9.602 -21.344 -13.266 1 88.69 7 LYS B N 1
ATOM 866 C CA . LYS B 1 7 ? 10.062 -20.047 -12.781 1 88.69 7 LYS B CA 1
ATOM 867 C C . LYS B 1 7 ? 9 -19.359 -11.922 1 88.69 7 LYS B C 1
ATOM 869 O O . LYS B 1 7 ? 9.305 -18.5 -11.109 1 88.69 7 LYS B O 1
ATOM 874 N N . THR B 1 8 ? 7.723 -20.078 -11.969 1 90.75 8 THR B N 1
ATOM 875 C CA . THR B 1 8 ? 6.648 -19.469 -11.188 1 90.75 8 THR B CA 1
ATOM 876 C C . THR B 1 8 ? 6.098 -20.453 -10.164 1 90.75 8 THR B C 1
ATOM 878 O O . THR B 1 8 ? 6.289 -21.672 -10.289 1 90.75 8 THR B O 1
ATOM 881 N N . LEU B 1 9 ? 5.656 -20.031 -9.078 1 93.94 9 LEU B N 1
ATOM 882 C CA . LEU B 1 9 ? 4.977 -20.797 -8.039 1 93.94 9 LEU B CA 1
ATOM 883 C C . LEU B 1 9 ? 3.678 -20.125 -7.621 1 93.94 9 LEU B C 1
ATOM 885 O O . LEU B 1 9 ? 3.586 -18.891 -7.617 1 93.94 9 LEU B O 1
ATOM 889 N N . ARG B 1 10 ? 2.678 -21 -7.324 1 94.88 10 ARG B N 1
ATOM 890 C CA . ARG B 1 10 ? 1.414 -20.5 -6.781 1 94.88 10 ARG B CA 1
ATOM 891 C C . ARG B 1 10 ? 1.457 -20.438 -5.258 1 94.88 10 ARG B C 1
ATOM 893 O O . ARG B 1 10 ? 1.778 -21.438 -4.602 1 94.88 10 ARG B O 1
ATOM 900 N N . ILE B 1 11 ? 1.238 -19.266 -4.723 1 96.19 11 ILE B N 1
ATOM 901 C CA . ILE B 1 11 ? 1.227 -19.109 -3.273 1 96.19 11 ILE B CA 1
ATOM 902 C C . ILE B 1 11 ? -0.088 -18.469 -2.836 1 96.19 11 ILE B C 1
ATOM 904 O O . ILE B 1 11 ? -0.817 -17.906 -3.66 1 96.19 11 ILE B O 1
ATOM 908 N N . THR B 1 12 ? -0.446 -18.688 -1.553 1 97.31 12 THR B N 1
ATOM 909 C CA . THR B 1 12 ? -1.542 -17.969 -0.909 1 97.31 12 THR B CA 1
ATOM 910 C C . THR B 1 12 ? -1.01 -17 0.134 1 97.31 12 THR B C 1
ATOM 912 O O . THR B 1 12 ? -0.356 -17.406 1.097 1 97.31 12 THR B O 1
ATOM 915 N N . LEU B 1 13 ? -1.311 -15.68 -0.092 1 97.56 13 LEU B N 1
ATOM 916 C CA . LEU B 1 13 ? -0.875 -14.664 0.858 1 97.56 13 LEU B CA 1
ATOM 917 C C . LEU B 1 13 ? -1.955 -14.398 1.901 1 97.56 13 LEU B C 1
ATOM 919 O O . LEU B 1 13 ? -3.129 -14.234 1.56 1 97.56 13 LEU B O 1
ATOM 923 N N . HIS B 1 14 ? -1.521 -14.445 3.166 1 96.75 14 HIS B N 1
ATOM 924 C CA . HIS B 1 14 ? -2.402 -14.008 4.242 1 96.75 14 HIS B CA 1
ATOM 925 C C . HIS B 1 14 ? -2.195 -12.531 4.562 1 96.75 14 HIS B C 1
ATOM 927 O O . HIS B 1 14 ? -1.146 -12.148 5.082 1 96.75 14 HIS B O 1
ATOM 933 N N . VAL B 1 15 ? -3.129 -11.773 4.176 1 97.19 15 VAL B N 1
ATOM 934 C CA . VAL B 1 15 ? -3.059 -10.328 4.395 1 97.19 15 VAL B CA 1
ATOM 935 C C . VAL B 1 15 ? -4.176 -9.898 5.34 1 97.19 15 VAL B C 1
ATOM 937 O O . VAL B 1 15 ? -5.316 -9.703 4.914 1 97.19 15 VAL B O 1
ATOM 940 N N . TYR B 1 16 ? -3.697 -9.539 6.625 1 94.88 16 TYR B N 1
ATOM 941 C CA . TYR B 1 16 ? -4.648 -9.188 7.672 1 94.88 16 TYR B CA 1
ATOM 942 C C . TYR B 1 16 ? -5.688 -10.289 7.855 1 94.88 16 TYR B C 1
ATOM 944 O O . TYR B 1 16 ? -5.363 -11.391 8.305 1 94.88 16 TYR B O 1
ATOM 952 N N . ASP B 1 17 ? -6.934 -10.062 7.379 1 93.44 17 ASP B N 1
ATOM 953 C CA . ASP B 1 17 ? -7.973 -11.07 7.57 1 93.44 17 ASP B CA 1
ATOM 954 C C . ASP B 1 17 ? -8.391 -11.688 6.238 1 93.44 17 ASP B C 1
ATOM 956 O O . ASP B 1 17 ? -9.477 -12.258 6.125 1 93.44 17 ASP B O 1
ATOM 960 N N . ASN B 1 18 ? -7.449 -11.578 5.234 1 94.19 18 ASN B N 1
ATOM 961 C CA . ASN B 1 18 ? -7.758 -12.062 3.8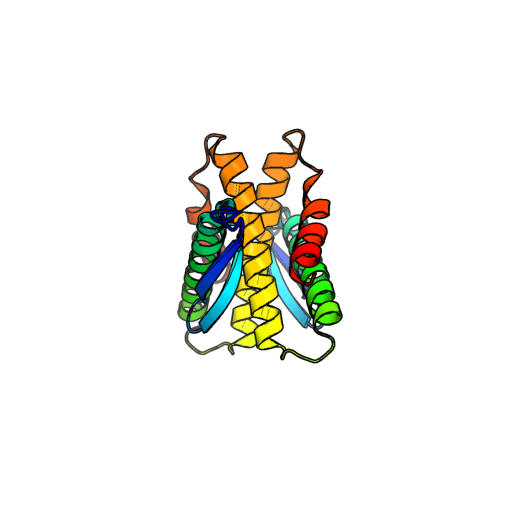91 1 94.19 18 ASN B CA 1
ATOM 962 C C . ASN B 1 18 ? -6.688 -13.023 3.381 1 94.19 18 ASN B C 1
ATOM 964 O O . ASN B 1 18 ? -5.531 -12.953 3.805 1 94.19 18 ASN B O 1
ATOM 968 N N . GLU B 1 19 ? -7.215 -13.961 2.586 1 95.62 19 GLU B N 1
ATOM 969 C CA . GLU B 1 19 ? -6.316 -14.859 1.871 1 95.62 19 GLU B CA 1
ATOM 970 C C . GLU B 1 19 ? -6.395 -14.633 0.364 1 95.62 19 GLU B C 1
ATOM 972 O O . GLU B 1 19 ? -7.48 -14.664 -0.219 1 95.62 19 GLU B O 1
ATOM 977 N N . ILE B 1 20 ? -5.246 -14.461 -0.268 1 93.62 20 ILE B N 1
ATOM 978 C CA . ILE B 1 20 ? -5.191 -14.094 -1.679 1 93.62 20 ILE B CA 1
ATOM 979 C C . ILE B 1 20 ? -4.238 -15.031 -2.418 1 93.62 20 ILE B C 1
ATOM 981 O O . ILE B 1 20 ? -3.02 -14.953 -2.236 1 93.62 20 ILE B O 1
ATOM 985 N N . PRO B 1 21 ? -4.766 -15.93 -3.258 1 94.06 21 PRO B N 1
ATOM 986 C CA . PRO B 1 21 ? -3.891 -16.766 -4.082 1 94.06 21 PRO B CA 1
ATOM 987 C C . PRO B 1 21 ? -3.252 -16 -5.234 1 94.06 21 PRO B C 1
ATOM 989 O O . PRO B 1 21 ? -3.92 -15.195 -5.895 1 94.06 21 PRO B O 1
ATOM 992 N N . LEU B 1 22 ? -1.907 -16.203 -5.406 1 91.12 22 LEU B N 1
ATOM 993 C CA . LEU B 1 22 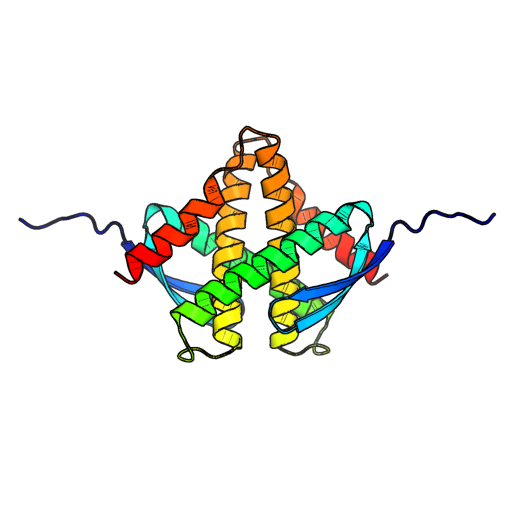? -1.246 -15.539 -6.527 1 91.12 22 LEU B CA 1
ATOM 994 C C . LEU B 1 22 ? -0.099 -16.391 -7.062 1 91.12 22 LEU B C 1
ATOM 996 O O . LEU B 1 22 ? 0.444 -17.234 -6.34 1 91.12 22 LEU B O 1
ATOM 1000 N N . THR B 1 23 ? 0.085 -16.281 -8.336 1 93.44 23 THR B N 1
ATOM 1001 C CA . THR B 1 23 ? 1.235 -16.906 -8.984 1 93.44 23 THR B CA 1
ATOM 1002 C C . THR B 1 23 ? 2.4 -15.914 -9.078 1 93.44 23 THR B C 1
ATOM 1004 O O . THR B 1 23 ? 2.234 -14.797 -9.562 1 93.44 23 THR B O 1
ATOM 1007 N N . VAL B 1 24 ? 3.51 -16.344 -8.531 1 93.44 24 VAL B N 1
ATOM 1008 C CA . VAL B 1 24 ? 4.656 -15.438 -8.523 1 93.44 24 VAL B CA 1
ATOM 1009 C C . VAL B 1 24 ? 5.898 -16.172 -9.016 1 93.44 24 VAL B C 1
ATOM 1011 O O . VAL B 1 24 ? 5.914 -17.406 -9.07 1 93.44 24 VAL B O 1
ATOM 1014 N N . LEU B 1 25 ? 6.945 -15.359 -9.406 1 92.19 25 LEU B N 1
ATOM 1015 C CA . LEU B 1 25 ? 8.258 -15.953 -9.633 1 92.19 25 LEU B CA 1
ATOM 1016 C C . LEU B 1 25 ? 8.852 -16.484 -8.336 1 92.19 25 LEU B C 1
ATOM 1018 O O . LEU B 1 25 ? 8.742 -15.836 -7.289 1 92.19 25 LEU B O 1
ATOM 1022 N N . ARG B 1 26 ? 9.484 -17.531 -8.398 1 93.44 26 ARG B N 1
ATOM 1023 C CA . ARG B 1 26 ? 10.07 -18.172 -7.227 1 93.44 26 ARG B CA 1
ATOM 1024 C C . ARG B 1 26 ? 11.047 -17.234 -6.52 1 93.44 26 ARG B C 1
ATOM 1026 O O . ARG B 1 26 ? 11.102 -17.203 -5.289 1 93.44 26 ARG B O 1
ATOM 1033 N N . GLU B 1 27 ? 11.812 -16.484 -7.281 1 92.19 27 GLU B N 1
ATOM 1034 C CA . GLU B 1 27 ? 12.836 -15.602 -6.73 1 92.19 27 GLU B CA 1
ATOM 1035 C C . GLU B 1 27 ? 12.211 -14.414 -6 1 92.19 27 GLU B C 1
ATOM 1037 O O . GLU B 1 27 ? 12.859 -13.781 -5.168 1 92.19 27 GLU B O 1
ATOM 1042 N N . ASP B 1 28 ? 10.844 -14.242 -6.207 1 94.06 28 ASP B N 1
ATOM 1043 C CA . ASP B 1 28 ? 10.18 -13.086 -5.621 1 94.06 28 ASP B CA 1
ATOM 1044 C C . ASP B 1 28 ? 9.312 -13.492 -4.43 1 94.06 28 ASP B C 1
ATOM 1046 O O . ASP B 1 28 ? 8.75 -12.641 -3.746 1 94.06 28 ASP B O 1
ATOM 1050 N N . GLU B 1 29 ? 9.203 -14.742 -4.148 1 95.62 29 GLU B N 1
ATOM 1051 C CA . GLU B 1 29 ? 8.289 -15.242 -3.123 1 95.62 29 GLU B CA 1
ATOM 1052 C C . GLU B 1 29 ? 8.555 -14.578 -1.776 1 95.62 29 GLU B C 1
ATOM 1054 O O . GLU B 1 29 ? 7.617 -14.156 -1.093 1 95.62 29 GLU B O 1
ATOM 1059 N N . ALA B 1 30 ? 9.844 -14.477 -1.414 1 95.94 30 ALA B N 1
ATOM 1060 C CA . ALA B 1 30 ? 10.195 -13.898 -0.119 1 95.94 30 ALA B CA 1
ATOM 1061 C C . ALA B 1 30 ? 9.703 -12.461 -0.01 1 95.94 30 ALA B C 1
ATOM 1063 O O . ALA B 1 30 ? 9.234 -12.039 1.049 1 95.94 30 ALA B O 1
ATOM 1064 N N . LEU B 1 31 ? 9.789 -11.734 -1.096 1 95.75 31 LEU B N 1
ATOM 1065 C CA . LEU B 1 31 ? 9.367 -10.336 -1.106 1 95.75 31 LEU B CA 1
ATOM 1066 C C . LEU B 1 31 ? 7.855 -10.219 -0.983 1 95.75 31 LEU B C 1
ATOM 1068 O O . LEU B 1 31 ? 7.352 -9.32 -0.305 1 95.75 31 LEU B O 1
ATOM 1072 N N . TYR B 1 32 ? 7.133 -11.125 -1.554 1 96.56 32 TYR B N 1
ATOM 1073 C CA . TYR B 1 32 ? 5.676 -11.117 -1.445 1 96.56 32 TYR B CA 1
ATOM 1074 C C . TYR B 1 32 ? 5.234 -11.469 -0.031 1 96.56 32 TYR B C 1
ATOM 1076 O O . TYR B 1 32 ? 4.246 -10.93 0.472 1 96.56 32 TYR B O 1
ATOM 1084 N N . ARG B 1 33 ? 5.926 -12.367 0.598 1 97.81 33 ARG B N 1
ATOM 1085 C CA . ARG B 1 33 ? 5.598 -12.734 1.972 1 97.81 33 ARG B CA 1
ATOM 1086 C C . ARG B 1 33 ? 5.91 -11.594 2.934 1 97.81 33 ARG B C 1
ATOM 1088 O O . ARG B 1 33 ? 5.168 -11.367 3.891 1 97.81 33 ARG B O 1
ATOM 1095 N N . GLU B 1 34 ? 7.008 -10.93 2.643 1 96.62 34 GLU B N 1
ATOM 1096 C CA . GLU B 1 34 ? 7.312 -9.727 3.418 1 96.62 34 GLU B CA 1
ATOM 1097 C C . GLU B 1 34 ? 6.25 -8.656 3.207 1 96.62 34 GLU B C 1
ATOM 1099 O O . GLU B 1 34 ? 5.855 -7.969 4.152 1 96.62 34 GLU B O 1
ATOM 1104 N N . ALA B 1 35 ? 5.84 -8.531 1.966 1 97 35 ALA B N 1
ATOM 1105 C CA . ALA B 1 35 ? 4.773 -7.586 1.64 1 97 35 ALA B CA 1
ATOM 1106 C C . ALA B 1 35 ? 3.512 -7.887 2.443 1 97 35 ALA B C 1
ATOM 1108 O O . ALA B 1 35 ? 2.924 -6.984 3.049 1 97 35 ALA B O 1
ATOM 1109 N N . ALA B 1 36 ? 3.113 -9.164 2.498 1 97.75 36 ALA B N 1
ATOM 1110 C CA . ALA B 1 36 ? 1.926 -9.57 3.244 1 97.75 36 ALA B CA 1
ATOM 1111 C C . ALA B 1 36 ? 2.061 -9.227 4.727 1 97.75 36 ALA B C 1
ATOM 1113 O O . ALA B 1 36 ? 1.104 -8.773 5.352 1 97.75 36 ALA B O 1
ATOM 1114 N N . LYS B 1 37 ? 3.232 -9.445 5.215 1 97.31 37 LYS B N 1
ATOM 1115 C CA . LYS B 1 37 ? 3.506 -9.125 6.617 1 97.31 37 LYS B CA 1
ATOM 1116 C C . LYS B 1 37 ? 3.381 -7.629 6.871 1 97.31 37 LYS B C 1
ATOM 1118 O O . LYS B 1 37 ? 2.754 -7.211 7.848 1 97.31 37 LYS B O 1
ATOM 1123 N N . VAL B 1 38 ? 4.004 -6.793 6.027 1 97 38 VAL B N 1
ATOM 1124 C CA . VAL B 1 38 ? 3.979 -5.344 6.168 1 97 38 VAL B CA 1
ATOM 1125 C C . VAL B 1 38 ? 2.535 -4.844 6.145 1 97 38 VAL B C 1
ATOM 1127 O O . VAL B 1 38 ? 2.148 -3.998 6.953 1 97 38 VAL B O 1
ATOM 1130 N N . ILE B 1 39 ? 1.742 -5.355 5.23 1 98.12 39 ILE B N 1
ATOM 1131 C CA . ILE B 1 39 ? 0.344 -4.953 5.117 1 98.12 39 ILE B CA 1
ATOM 1132 C C . ILE B 1 39 ? -0.397 -5.305 6.406 1 98.12 39 ILE B C 1
ATOM 1134 O O . ILE B 1 39 ? -1.086 -4.461 6.984 1 98.12 39 ILE B O 1
ATOM 1138 N N . THR B 1 40 ? -0.22 -6.555 6.871 1 97.75 40 THR B N 1
ATOM 1139 C CA . THR B 1 40 ? -0.922 -7.043 8.055 1 97.75 40 THR B CA 1
ATOM 1140 C C . THR B 1 40 ? -0.532 -6.23 9.289 1 97.75 40 THR B C 1
ATOM 1142 O O . THR B 1 40 ? -1.396 -5.812 10.055 1 97.75 40 THR B O 1
ATOM 1145 N N . ASP B 1 41 ? 0.764 -5.996 9.422 1 96.75 41 ASP B N 1
ATOM 1146 C CA . ASP B 1 41 ? 1.243 -5.211 10.555 1 96.75 41 ASP B CA 1
ATOM 1147 C C . ASP B 1 41 ? 0.678 -3.795 10.523 1 96.75 41 ASP B C 1
ATOM 1149 O O . ASP B 1 41 ? 0.231 -3.273 11.547 1 96.75 41 ASP B O 1
ATOM 1153 N N . THR B 1 42 ? 0.725 -3.193 9.359 1 96.31 42 THR B N 1
ATOM 1154 C CA . THR B 1 42 ? 0.241 -1.827 9.188 1 96.31 42 THR B CA 1
ATOM 1155 C C . THR B 1 42 ? -1.251 -1.74 9.5 1 96.31 42 THR B C 1
ATOM 1157 O O . THR B 1 42 ? -1.688 -0.855 10.234 1 96.31 42 THR B O 1
ATOM 1160 N N . MET B 1 43 ? -2.035 -2.645 8.961 1 95.69 43 MET B N 1
ATOM 1161 C CA . MET B 1 43 ? -3.479 -2.65 9.18 1 95.69 43 MET B CA 1
ATOM 1162 C C . MET B 1 43 ? -3.801 -2.889 10.656 1 95.69 43 MET B C 1
ATOM 1164 O O . MET B 1 43 ? -4.746 -2.307 11.188 1 95.69 43 MET B O 1
ATOM 1168 N N . ASN B 1 44 ? -3.041 -3.773 11.305 1 94 44 ASN B N 1
ATOM 1169 C CA . ASN B 1 44 ? -3.232 -4.02 12.734 1 94 44 ASN B CA 1
ATOM 1170 C C . ASN B 1 44 ? -3.037 -2.748 13.555 1 94 44 ASN B C 1
ATOM 1172 O O . ASN B 1 44 ? -3.801 -2.48 14.484 1 94 44 ASN B O 1
ATOM 1176 N N . VAL B 1 45 ? -2.061 -1.98 13.211 1 91.69 45 VAL B N 1
ATOM 1177 C CA . VAL B 1 45 ? -1.77 -0.734 13.906 1 91.69 45 VAL B CA 1
ATOM 1178 C C . VAL B 1 45 ? -2.957 0.219 13.781 1 91.69 45 VAL B C 1
ATOM 1180 O O . VAL B 1 45 ? -3.43 0.765 14.781 1 91.69 45 VAL B O 1
ATOM 1183 N N . TYR B 1 46 ? -3.434 0.388 12.555 1 92.5 46 TYR B N 1
ATOM 1184 C CA . TYR B 1 46 ? -4.531 1.324 12.336 1 92.5 46 TYR B CA 1
ATOM 1185 C C . TYR B 1 46 ? -5.832 0.786 12.922 1 92.5 46 TYR B C 1
ATOM 1187 O O . TYR B 1 46 ? -6.66 1.554 13.414 1 92.5 46 TYR B O 1
ATOM 1195 N N . ALA B 1 47 ? -6.035 -0.529 12.828 1 92.5 47 ALA B N 1
ATOM 1196 C CA . ALA B 1 47 ? -7.227 -1.131 13.422 1 92.5 47 ALA B CA 1
ATOM 1197 C C . ALA B 1 47 ? -7.266 -0.899 14.93 1 92.5 47 ALA B C 1
ATOM 1199 O O . ALA B 1 47 ? -8.328 -0.647 15.492 1 92.5 47 ALA B O 1
ATOM 1200 N N . GLU B 1 48 ? -6.156 -1.039 15.562 1 91.81 48 GLU B N 1
ATOM 1201 C CA . GLU B 1 48 ? -6.059 -0.824 17 1 91.81 48 GLU B CA 1
ATOM 1202 C C . GLU B 1 48 ? -6.25 0.648 17.359 1 91.81 48 GLU B C 1
ATOM 1204 O O . GLU B 1 48 ? -6.891 0.975 18.359 1 91.81 48 GLU B O 1
ATOM 1209 N N . LYS B 1 49 ? -5.684 1.475 16.531 1 88.88 49 LYS B N 1
ATOM 1210 C CA . LYS B 1 49 ? -5.73 2.912 16.781 1 88.88 49 LYS B CA 1
ATOM 1211 C C . LYS B 1 49 ? -7.152 3.449 16.641 1 88.88 49 LYS B C 1
ATOM 1213 O O . LYS B 1 49 ? -7.559 4.348 17.391 1 88.88 49 LYS B O 1
ATOM 1218 N N . TYR B 1 50 ? -7.848 2.883 15.695 1 90.12 50 TYR B N 1
ATOM 1219 C CA . TYR B 1 50 ? -9.164 3.432 15.391 1 90.12 50 TYR B CA 1
ATOM 1220 C C . TYR B 1 50 ? -10.273 2.508 15.891 1 90.12 50 TYR B C 1
ATOM 1222 O O . TYR B 1 50 ? -11.453 2.74 15.617 1 90.12 50 TYR B O 1
ATOM 1230 N N . ARG B 1 51 ? -10.047 1.518 16.688 1 82.19 51 ARG B N 1
ATOM 1231 C CA . ARG B 1 51 ? -10.859 0.522 17.391 1 82.19 51 ARG B CA 1
ATOM 1232 C C . ARG B 1 51 ? -12.32 0.613 16.969 1 82.19 51 ARG B C 1
ATOM 1234 O O . ARG B 1 51 ? -13.188 0.895 17.797 1 82.19 51 ARG B O 1
ATOM 1241 N N . GLY B 1 52 ? -12.586 0.375 15.758 1 79.25 52 GLY B N 1
ATOM 1242 C CA . GLY B 1 52 ? -13.984 0.305 15.359 1 79.25 52 GLY B CA 1
ATOM 1243 C C . GLY B 1 52 ? -14.523 1.627 14.852 1 79.25 52 GLY B C 1
ATOM 1244 O O . GLY B 1 52 ? -15.711 1.736 14.531 1 79.25 52 GLY B O 1
ATOM 1245 N N . GLN B 1 53 ? -13.781 2.633 14.742 1 89.81 53 GLN B N 1
ATOM 1246 C CA . GLN B 1 53 ? -14.211 3.961 14.32 1 89.81 53 GLN B CA 1
ATOM 1247 C C . GLN B 1 53 ? -14.141 4.105 12.805 1 89.81 53 GLN B C 1
ATOM 1249 O O . GLN B 1 53 ? -14.758 5.008 12.234 1 89.81 53 GLN B O 1
ATOM 1254 N N . ILE B 1 54 ? -13.422 3.18 12.141 1 86.5 54 ILE B N 1
ATOM 1255 C CA . ILE B 1 54 ? -13.297 3.279 10.695 1 86.5 54 ILE B CA 1
ATOM 1256 C C . ILE B 1 54 ? -13.688 1.951 10.047 1 86.5 54 ILE B C 1
ATOM 1258 O O . ILE B 1 54 ? -13.523 0.89 10.656 1 86.5 54 ILE B O 1
ATOM 1262 N N . GLY B 1 55 ? -14.32 2.006 8.836 1 91 55 GLY B N 1
ATOM 1263 C CA . GLY B 1 55 ? -14.68 0.83 8.062 1 91 55 GLY B CA 1
ATOM 1264 C C . GLY B 1 55 ? -13.492 0.202 7.355 1 91 55 GLY B C 1
ATOM 1265 O O . GLY B 1 55 ? -12.375 0.732 7.406 1 91 55 GLY B O 1
ATOM 1266 N N . ARG B 1 56 ? -13.734 -0.942 6.758 1 91.12 56 ARG B N 1
ATOM 1267 C CA . ARG B 1 56 ? -12.703 -1.741 6.109 1 91.12 56 ARG B CA 1
ATOM 1268 C C . ARG B 1 56 ? -12.047 -0.968 4.973 1 91.12 56 ARG B C 1
ATOM 1270 O O . ARG B 1 56 ? -10.82 -0.967 4.84 1 91.12 56 ARG B O 1
ATOM 1277 N N . GLU B 1 57 ? -12.844 -0.3 4.242 1 92.19 57 GLU B N 1
ATOM 1278 C CA . GLU B 1 57 ? -12.312 0.426 3.088 1 92.19 57 GLU B CA 1
ATOM 1279 C C . GLU B 1 57 ? -11.359 1.533 3.523 1 92.19 57 GLU B C 1
ATOM 1281 O O . GLU B 1 57 ? -10.281 1.69 2.949 1 92.19 57 GLU B O 1
ATOM 1286 N N . ARG B 1 58 ? -11.789 2.293 4.578 1 91.81 58 ARG B N 1
ATOM 1287 C CA . ARG B 1 58 ? -10.938 3.361 5.082 1 91.81 58 ARG B CA 1
ATOM 1288 C C . ARG B 1 58 ? -9.641 2.801 5.66 1 91.81 58 ARG B C 1
ATOM 1290 O O . ARG B 1 58 ? -8.57 3.393 5.492 1 91.81 58 ARG B O 1
ATOM 1297 N N . LEU B 1 59 ? -9.758 1.689 6.312 1 94.38 59 LEU B N 1
ATOM 1298 C CA . LEU B 1 59 ? -8.586 1.011 6.848 1 94.38 59 LEU B CA 1
ATOM 1299 C C . LEU B 1 59 ? -7.605 0.653 5.734 1 94.38 59 LEU B C 1
ATOM 1301 O O . LEU B 1 59 ? -6.398 0.851 5.875 1 94.38 59 LEU B O 1
ATOM 1305 N N . LEU B 1 60 ? -8.125 0.151 4.605 1 96.12 60 LEU B N 1
ATOM 1306 C CA . LEU B 1 60 ? -7.309 -0.219 3.455 1 96.12 60 LEU B CA 1
ATOM 1307 C C . LEU B 1 60 ? -6.609 1.004 2.867 1 96.12 60 LEU B C 1
ATOM 1309 O O . LEU B 1 60 ? -5.422 0.95 2.543 1 96.12 60 LEU B O 1
ATOM 1313 N N . TYR B 1 61 ? -7.309 2.139 2.828 1 96 61 TYR B N 1
ATOM 1314 C CA . TYR B 1 61 ? -6.723 3.355 2.275 1 96 61 TYR B CA 1
ATOM 1315 C C . TYR B 1 61 ? -5.621 3.889 3.182 1 96 61 TYR B C 1
ATOM 1317 O O . TYR B 1 61 ? -4.605 4.402 2.701 1 96 61 TYR B O 1
ATOM 1325 N N . MET B 1 62 ? -5.863 3.83 4.488 1 95.12 62 MET B N 1
ATOM 1326 C CA . MET B 1 62 ? -4.844 4.305 5.422 1 95.12 62 MET B CA 1
ATOM 1327 C C . MET B 1 62 ? -3.576 3.467 5.309 1 95.12 62 MET B C 1
ATOM 1329 O O . MET B 1 62 ? -2.469 4.008 5.293 1 95.12 62 MET B O 1
ATOM 1333 N N . ALA B 1 63 ? -3.756 2.15 5.211 1 97.06 63 ALA B N 1
ATOM 1334 C CA . ALA B 1 63 ? -2.607 1.265 5.031 1 97.06 63 ALA B CA 1
ATOM 1335 C C . ALA B 1 63 ? -1.897 1.555 3.711 1 97.06 63 ALA B C 1
ATOM 1337 O O . ALA B 1 63 ? -0.667 1.624 3.664 1 97.06 63 ALA B O 1
ATOM 1338 N N . LEU B 1 64 ? -2.719 1.711 2.611 1 98.25 64 LEU B N 1
ATOM 1339 C CA . LEU B 1 64 ? -2.172 2.033 1.298 1 98.25 64 LEU B CA 1
ATOM 1340 C C . LEU B 1 64 ? -1.322 3.299 1.357 1 98.25 64 LEU B C 1
ATOM 1342 O O . LEU B 1 64 ? -0.185 3.312 0.883 1 98.25 64 LEU B O 1
ATOM 1346 N N . ILE B 1 65 ? -1.812 4.332 2.014 1 97.44 65 ILE B N 1
ATOM 1347 C CA . ILE B 1 65 ? -1.132 5.621 2.082 1 97.44 65 ILE B CA 1
ATOM 1348 C C . ILE B 1 65 ? 0.17 5.477 2.867 1 97.44 65 ILE B C 1
ATOM 1350 O O . ILE B 1 65 ? 1.221 5.953 2.432 1 97.44 65 ILE B O 1
ATOM 1354 N N . ASN B 1 66 ? 0.08 4.816 3.932 1 97.12 66 ASN B N 1
ATOM 1355 C CA . ASN B 1 66 ? 1.264 4.645 4.766 1 97.12 66 ASN B CA 1
ATOM 1356 C C . ASN B 1 66 ? 2.352 3.857 4.043 1 97.12 66 ASN B C 1
ATOM 1358 O O . ASN B 1 66 ? 3.514 4.266 4.027 1 97.12 66 ASN B O 1
ATOM 1362 N N . ILE B 1 67 ? 1.995 2.773 3.414 1 97.94 67 ILE B N 1
ATOM 1363 C CA . ILE B 1 67 ? 2.965 1.907 2.754 1 97.94 67 ILE B CA 1
ATOM 1364 C C . ILE B 1 67 ? 3.531 2.611 1.522 1 97.94 67 ILE B C 1
ATOM 1366 O O . ILE B 1 67 ? 4.734 2.539 1.255 1 97.94 67 ILE B O 1
ATOM 1370 N N . ALA B 1 68 ? 2.686 3.27 0.765 1 98 68 ALA B N 1
ATOM 1371 C CA . ALA B 1 68 ? 3.146 4.027 -0.396 1 98 68 ALA B CA 1
ATOM 1372 C C . ALA B 1 68 ? 4.082 5.156 0.023 1 98 68 ALA B C 1
ATOM 1374 O O . ALA B 1 68 ? 5.043 5.469 -0.686 1 98 68 ALA B O 1
ATOM 1375 N N . PHE B 1 69 ? 3.801 5.809 1.166 1 97.31 69 PHE B N 1
ATOM 1376 C CA . PHE B 1 69 ? 4.68 6.832 1.714 1 97.31 69 PHE B CA 1
ATOM 1377 C C . PHE B 1 69 ? 6.059 6.262 2.016 1 97.31 69 PHE B C 1
ATOM 1379 O O . PHE B 1 69 ? 7.078 6.848 1.645 1 97.31 69 PHE B O 1
ATOM 1386 N N . GLN B 1 70 ? 6.078 5.141 2.625 1 95.69 70 GLN B N 1
ATOM 1387 C CA . GLN B 1 70 ? 7.336 4.477 2.949 1 95.69 70 GLN B CA 1
ATOM 1388 C C . GLN B 1 70 ? 8.086 4.078 1.682 1 95.69 70 GLN B C 1
ATOM 1390 O O . GLN B 1 70 ? 9.312 4.188 1.62 1 95.69 70 GLN B O 1
ATOM 1395 N N . TYR B 1 71 ? 7.336 3.57 0.712 1 95.88 71 TYR B N 1
ATOM 1396 C CA . TYR B 1 71 ? 7.938 3.232 -0.571 1 95.88 71 TYR B CA 1
ATOM 1397 C C . TYR B 1 71 ? 8.586 4.457 -1.208 1 95.88 71 TYR B C 1
ATOM 1399 O O . TYR B 1 71 ? 9.734 4.395 -1.659 1 95.88 71 TYR B O 1
ATOM 1407 N N . ALA B 1 72 ? 7.863 5.59 -1.257 1 93.94 72 ALA B N 1
ATOM 1408 C CA . ALA B 1 72 ? 8.383 6.824 -1.839 1 93.94 72 ALA B CA 1
ATOM 1409 C C . ALA B 1 72 ? 9.641 7.285 -1.117 1 93.94 72 ALA B C 1
ATOM 1411 O O . ALA B 1 72 ? 10.602 7.734 -1.753 1 93.94 72 ALA B O 1
ATOM 1412 N N . ARG B 1 73 ? 9.609 7.188 0.19 1 92.5 73 ARG B N 1
ATOM 1413 C CA . ARG B 1 73 ? 10.758 7.566 1.002 1 92.5 73 ARG B CA 1
ATOM 1414 C C . ARG B 1 73 ? 11.969 6.695 0.68 1 92.5 73 ARG B C 1
ATOM 1416 O O . ARG B 1 73 ? 13.078 7.203 0.498 1 92.5 73 ARG B O 1
ATOM 1423 N N . GLU B 1 74 ? 11.766 5.344 0.579 1 91.19 74 GLU B N 1
ATOM 1424 C CA . GLU B 1 74 ? 12.844 4.406 0.281 1 91.19 74 GLU B CA 1
ATOM 1425 C C . GLU B 1 74 ? 13.375 4.609 -1.133 1 91.19 74 GLU B C 1
ATOM 1427 O O . GLU B 1 74 ? 14.578 4.484 -1.371 1 91.19 74 GLU B O 1
ATOM 1432 N N . ALA B 1 75 ? 12.469 4.855 -2.064 1 88.19 75 ALA B N 1
ATOM 1433 C CA . ALA B 1 75 ? 12.844 5.07 -3.459 1 88.19 75 ALA B CA 1
ATOM 1434 C C . ALA B 1 75 ? 13.719 6.312 -3.607 1 88.19 75 ALA B C 1
ATOM 1436 O O . ALA B 1 75 ? 14.664 6.324 -4.395 1 88.19 75 ALA B O 1
ATOM 1437 N N . ARG B 1 76 ? 13.438 7.328 -2.895 1 86.06 76 ARG B N 1
ATOM 1438 C CA . ARG B 1 76 ? 14.219 8.562 -2.922 1 86.06 76 ARG B CA 1
ATOM 1439 C C . ARG B 1 76 ? 15.609 8.336 -2.346 1 86.06 76 ARG B C 1
ATOM 1441 O O . ARG B 1 76 ? 16.594 8.914 -2.826 1 86.06 76 ARG B O 1
ATOM 1448 N N . ARG B 1 77 ? 15.711 7.613 -1.362 1 83.06 77 ARG B N 1
ATOM 1449 C CA . ARG B 1 77 ? 17 7.289 -0.749 1 83.06 77 ARG B CA 1
ATOM 1450 C C . ARG B 1 77 ? 17.891 6.527 -1.719 1 83.06 77 ARG B C 1
ATOM 1452 O O . ARG B 1 77 ? 19.109 6.703 -1.72 1 83.06 77 ARG B O 1
ATOM 1459 N N . ASN B 1 78 ? 17.219 5.664 -2.502 1 76.75 78 ASN B N 1
ATOM 1460 C CA . ASN B 1 78 ? 17.969 4.883 -3.484 1 76.75 78 ASN B CA 1
ATOM 1461 C C . ASN B 1 78 ? 18.375 5.734 -4.688 1 76.75 78 ASN B C 1
ATOM 1463 O O . ASN B 1 78 ? 19.375 5.457 -5.336 1 76.75 78 ASN B O 1
ATOM 1467 N N . ASP B 1 79 ? 17.344 6.52 -5.328 1 63.66 79 ASP B N 1
ATOM 1468 C CA . ASP B 1 79 ? 17.688 7.414 -6.434 1 63.66 79 ASP B CA 1
ATOM 1469 C 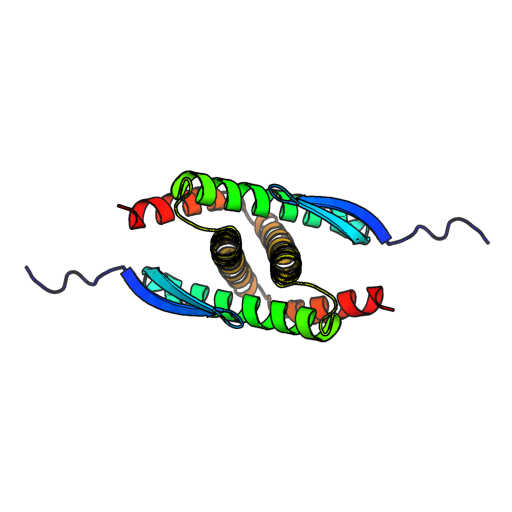C . ASP B 1 79 ? 18.844 8.328 -6.07 1 63.66 79 ASP B C 1
ATOM 1471 O O . ASP B 1 79 ? 19.578 8.781 -6.949 1 63.66 79 ASP B O 1
ATOM 1475 N N . THR B 1 80 ? 18.797 8.812 -4.957 1 54.66 80 THR B N 1
ATOM 1476 C CA . THR B 1 80 ? 20.016 9.531 -4.641 1 54.66 80 THR B CA 1
ATOM 1477 C C . THR B 1 80 ? 21.234 8.617 -4.785 1 54.66 80 THR B C 1
ATOM 1479 O O . THR B 1 80 ? 22.375 9.086 -4.797 1 54.66 80 THR B O 1
ATOM 1482 N N . GLU B 1 81 ? 20.891 7.285 -4.848 1 47.59 81 GLU B N 1
ATOM 1483 C CA . GLU B 1 81 ? 21.844 6.391 -5.508 1 47.59 81 GLU B CA 1
ATOM 1484 C C . GLU B 1 81 ? 21.469 6.176 -6.973 1 47.59 81 GLU B C 1
ATOM 1486 O O . GLU B 1 81 ? 20.297 6.328 -7.348 1 47.59 81 GLU B O 1
ATOM 1491 N N . PRO B 1 82 ? 22.219 5.977 -8.18 1 39.59 82 PRO B N 1
ATOM 1492 C CA . PRO B 1 82 ? 21.828 5.918 -9.586 1 39.59 82 PRO B CA 1
ATOM 1493 C C . PRO B 1 82 ? 20.578 5.074 -9.812 1 39.59 82 PRO B C 1
ATOM 1495 O O . PRO B 1 82 ? 20.609 3.854 -9.656 1 39.59 82 PRO B O 1
ATOM 1498 N N . PHE B 1 83 ? 19.438 5.344 -9.367 1 38.19 83 PHE B N 1
ATOM 1499 C CA . PHE B 1 83 ? 18.156 4.746 -9.016 1 38.19 83 PHE B CA 1
ATOM 1500 C C . PHE B 1 83 ? 17.391 4.336 -10.266 1 38.19 83 PHE B C 1
ATOM 1502 O O . PHE B 1 83 ? 16.766 3.277 -10.297 1 38.19 83 PHE B O 1
ATOM 1509 N N . HIS B 1 84 ? 16.766 5.227 -11.148 1 39.91 84 HIS B N 1
ATOM 1510 C CA . HIS B 1 84 ? 15.359 5.473 -11.445 1 39.91 84 HIS B CA 1
ATOM 1511 C C . HIS B 1 84 ? 14.805 4.406 -12.383 1 39.91 84 HIS B C 1
ATOM 1513 O O . HIS B 1 84 ? 13.664 4.516 -12.844 1 39.91 84 HIS B O 1
ATOM 1519 N N . GLU B 1 85 ? 15.344 3.4 -12.75 1 34.12 85 GLU B N 1
ATOM 1520 C CA . GLU B 1 85 ? 14.797 2.738 -13.93 1 34.12 85 GLU B CA 1
ATOM 1521 C C . GLU B 1 85 ? 13.555 1.926 -13.586 1 34.12 85 GLU B C 1
ATOM 1523 O O . GLU B 1 85 ? 12.922 1.341 -14.469 1 34.12 85 GLU B O 1
ATOM 1528 N N . ILE B 1 86 ? 13.211 1.58 -12.367 1 33.44 86 ILE B N 1
ATOM 1529 C CA . ILE B 1 86 ? 12.516 0.313 -12.18 1 33.44 86 ILE B CA 1
ATOM 1530 C C . ILE B 1 86 ? 11.016 0.515 -12.375 1 33.44 86 ILE B C 1
ATOM 1532 O O . ILE B 1 86 ? 10.258 -0.455 -12.477 1 33.44 86 ILE B O 1
ATOM 1536 N N . LEU B 1 87 ? 10.367 1.533 -12.156 1 37.34 87 LEU B N 1
ATOM 1537 C CA . LEU B 1 87 ? 8.914 1.432 -12.25 1 37.34 87 LEU B CA 1
ATOM 1538 C C . LEU B 1 87 ? 8.5 0.855 -13.602 1 37.34 87 LEU B C 1
ATOM 1540 O O . LEU B 1 87 ? 7.402 0.308 -13.734 1 37.34 87 LEU B O 1
ATOM 1544 N N . ARG B 1 88 ? 9.312 1.011 -14.539 1 34.31 88 ARG B N 1
ATOM 1545 C CA . ARG B 1 88 ? 8.953 0.542 -15.875 1 34.31 88 ARG B CA 1
ATOM 1546 C C . ARG B 1 88 ? 8.758 -0.97 -15.891 1 34.31 88 ARG B C 1
ATOM 1548 O O . ARG B 1 88 ? 7.875 -1.479 -16.578 1 34.31 88 ARG B O 1
ATOM 1555 N N . LYS B 1 89 ? 9.539 -1.605 -15.078 1 35.41 89 LYS B N 1
ATOM 1556 C CA . LYS B 1 89 ? 9.492 -3.053 -15.266 1 35.41 89 LYS B CA 1
ATOM 1557 C C . LYS B 1 89 ? 8.242 -3.65 -14.625 1 35.41 89 LYS B C 1
ATOM 1559 O O . LYS B 1 89 ? 7.852 -4.777 -14.945 1 35.41 89 LYS B O 1
ATOM 1564 N N . LEU B 1 90 ? 7.785 -3.104 -13.641 1 38.59 90 LEU B N 1
ATOM 1565 C CA . LEU B 1 90 ? 6.66 -3.73 -12.953 1 38.59 90 LEU B CA 1
ATOM 1566 C C . LEU B 1 90 ? 5.508 -3.98 -13.922 1 38.59 90 LEU B C 1
ATOM 1568 O O . LEU B 1 90 ? 4.887 -5.047 -13.891 1 38.59 90 LEU B O 1
ATOM 1572 N N . THR B 1 91 ? 5.242 -3.037 -14.82 1 39.38 91 THR B N 1
ATOM 1573 C CA . THR B 1 91 ? 4.195 -3.203 -15.82 1 39.38 91 THR B CA 1
ATOM 1574 C C . THR B 1 91 ? 4.484 -4.406 -16.719 1 39.38 91 THR B C 1
ATOM 1576 O O . THR B 1 91 ? 3.559 -5.074 -17.188 1 39.38 91 THR B O 1
ATOM 1579 N N . SER B 1 92 ? 5.66 -4.688 -16.844 1 36.66 92 SER B N 1
ATOM 1580 C CA . SER B 1 92 ? 5.98 -5.754 -17.781 1 36.66 92 SER B CA 1
ATOM 1581 C C . SER B 1 92 ? 5.574 -7.121 -17.234 1 36.66 92 SER B C 1
ATOM 1583 O O . SER B 1 92 ? 5.098 -7.977 -17.984 1 36.66 92 SER B O 1
ATOM 1585 N N . GLU B 1 93 ? 5.836 -7.309 -16.016 1 35.38 93 GLU B N 1
ATOM 1586 C CA . GLU B 1 93 ? 5.629 -8.656 -15.516 1 35.38 93 GLU B CA 1
ATOM 1587 C C . GLU B 1 93 ? 4.145 -8.953 -15.312 1 35.38 93 GLU B C 1
ATOM 1589 O O . GLU B 1 93 ? 3.689 -10.078 -15.531 1 35.38 93 GLU B O 1
ATOM 1594 N N . VAL B 1 94 ? 3.426 -8.047 -14.812 1 35.59 94 VAL B N 1
ATOM 1595 C CA . VAL B 1 94 ? 1.995 -8.336 -14.828 1 35.59 94 VAL B CA 1
ATOM 1596 C C . VAL B 1 94 ? 1.567 -8.742 -16.234 1 35.59 94 VAL B C 1
ATOM 1598 O O . VAL B 1 94 ? 0.73 -9.633 -16.406 1 35.59 94 VAL B O 1
ATOM 1601 N N . GLU B 1 95 ? 2.221 -8.227 -17.141 1 35.72 95 GLU B N 1
ATOM 1602 C CA . GLU B 1 95 ? 1.898 -8.586 -18.516 1 35.72 95 GLU B CA 1
ATOM 1603 C C . GLU B 1 95 ? 2.279 -10.031 -18.812 1 35.72 95 GLU B C 1
ATOM 1605 O O . GLU B 1 95 ? 1.563 -10.734 -19.547 1 35.72 95 GLU B O 1
ATOM 1610 N N . ALA B 1 96 ? 3.393 -10.398 -18.312 1 35.41 96 ALA B N 1
ATOM 1611 C CA . ALA B 1 96 ? 3.775 -11.758 -18.688 1 35.41 96 ALA B CA 1
ATOM 1612 C C . ALA B 1 96 ? 2.83 -12.789 -18.078 1 35.41 96 ALA B C 1
ATOM 1614 O O . ALA B 1 96 ? 2.584 -13.844 -18.656 1 35.41 96 ALA B O 1
ATOM 1615 N N . ALA B 1 97 ? 2.32 -12.531 -16.953 1 35.41 97 ALA B N 1
ATOM 1616 C CA . ALA B 1 97 ? 1.487 -13.547 -16.328 1 35.41 97 ALA B CA 1
ATOM 1617 C C . ALA B 1 97 ? 0.094 -13.578 -16.953 1 35.41 97 ALA B C 1
ATOM 1619 O O . ALA B 1 97 ? -0.622 -14.578 -16.828 1 35.41 97 ALA B O 1
ATOM 1620 N N . LEU B 1 98 ? -0.418 -12.547 -17.453 1 36.44 98 LEU B N 1
ATOM 1621 C CA . LEU B 1 98 ? -1.66 -12.656 -18.203 1 36.44 98 LEU B CA 1
ATOM 1622 C C . LEU B 1 98 ? -1.397 -13.195 -19.609 1 36.44 98 LEU B C 1
ATOM 1624 O O . LEU B 1 98 ? -2.336 -13.438 -20.375 1 36.44 98 LEU B O 1
ATOM 1628 N N . ALA B 1 99 ? -0.137 -13.414 -19.797 1 37.19 99 ALA B N 1
ATOM 1629 C CA . ALA B 1 99 ? 0.084 -14.156 -21.031 1 37.19 99 ALA B CA 1
ATOM 1630 C C . ALA B 1 99 ? 0.192 -15.656 -20.766 1 37.19 99 ALA B C 1
ATOM 1632 O O . ALA B 1 99 ? 0.659 -16.078 -19.703 1 37.19 99 ALA B O 1
#

Organism: NCBI:txid702438

pLDDT: mean 79.38, std 23.94, range [32.84, 98.25]

Foldseek 3Di:
DDPPPPQKDWDWADAQPDIDIDIGGPVCVVVVNVVSVLRNVQLVVVCVVCVPVDDPVVSNVSSVVVVVVVVVVVQVVCVVPVGDDPVVCVVVVVVVVVD/DDCPPPQKDWDWADAQPDIDIDIGGPVCVVVVNVVSVLRNVQLVVVCVVCVPVDDPVVSNVSSVVVVVVVVVVVQVVCVVPVGDDPVVCVVVVVVVVVD

Secondary structure (DSSP, 8-state):
------SEEEEEEEETTEEEEEEEEGGGHHHHHHHHHHHHHHHHHHHHHHTTSS-HHHHHHHHHHHHHHHHHHHHHHHHTSS-TTTHHHHHHHHHHHT-/------SEEEEEEEETTEEEEEEEEGGGHHHHHHHHHHHHHHHHHHHHHHTTSS-HHHHHHHHHHHHHHHHHHHHHHHHTTT-GGGHHHHHHHHHHHT-

Nearest PDB structures (foldseek):
  4p1m-assembly1_A-2  TM=6.582E-01  e=2.797E-03  Escherichia coli
  1t3u-assembly1_C  TM=7.076E-01  e=5.327E-03  Pseudomonas aeruginosa PAO1
  1t3u-assembly1_D  TM=6.387E-01  e=6.463E-03  Pseudomonas aeruginosa PAO1
  4p1m-assembly1_B-2  TM=6.353E-01  e=4.683E-03  Escherichia coli
  6zu5-assembly1_SF0  TM=3.519E-01  e=6.802E+00  Paranosema locustae

InterPro domains:
  IPR007838 Cell division protein ZapA-like [PF05164] (11-92)
  IPR036192 Cell division protein ZapA-like superfamily [SSF102829] (11-83)

Solvent-accessible surface area (backbone atoms only — not comparable to full-atom values): 11255 Å² total; per-residue (Å²): 149,86,84,75,75,67,62,54,42,80,45,72,43,60,41,68,96,41,78,47,77,45,76,39,44,57,91,45,45,66,37,47,53,49,14,25,47,53,52,24,54,45,38,49,52,52,47,62,73,40,67,77,76,61,56,70,68,57,46,50,49,53,34,41,48,53,49,31,28,50,27,43,53,41,46,50,63,42,37,80,36,103,46,82,70,57,76,66,53,57,63,51,51,61,51,52,68,78,92,147,86,8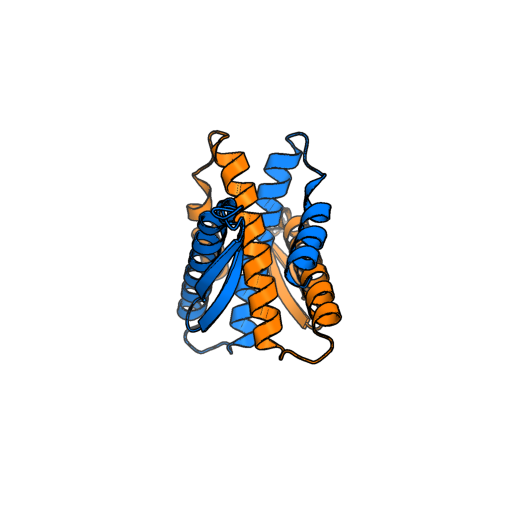4,75,77,67,61,55,43,80,45,74,42,62,42,69,95,42,78,46,77,45,76,38,45,58,92,46,46,67,38,48,54,49,15,23,48,52,51,24,54,45,38,51,52,51,47,64,73,41,68,79,75,60,55,70,69,57,46,50,50,54,36,40,47,53,47,30,27,52,28,43,52,39,46,50,63,40,41,80,35,104,43,83,67,57,76,66,53,60,63,50,51,63,48,53,68,79,91

Sequence (198 aa):
MAEEKNKTLRITLHVYDNEIPLTVLREDEALYREAAKVITDTMNVYAEKYRGQIGRERLLYMALINIAFQYAREARRNDTEPFHEILRKLTSEVEAALAMAEEKNKTLRITLHVYDNEIPLTVLREDEALYREAAKVITDTMNVYAEKYRGQIGRERLLYMALINIAFQYAREARRNDTEPFHEILRKLTSEVEAALA

Radius of gyration: 17.87 Å; Cα contacts (8 Å, |Δi|>4): 196; chains: 2; bounding box: 38×69×43 Å